Protein 2CZ2 (pdb70)

Secondary structure (P-SEA, 3-state):
ccbbbbcccccaaaaaaaaaaaaaccccccccccccccccccccaaaaaacccccccccccccccccccccccccccccccccccccaaaaaaacccccccccccccccaaaaaaaccccccaaaaaaaaaaaaaaaaaaacccccccccccccaaaaaaaaaaaaaacccccccaaaaaaaaaaaacaaaaaaccccccccccccc

Solvent-accessible surface area: 10728 Å² total

InterPro domains:
  IPR004045 Glutathione S-transferase, N-terminal [PF02798] (7-80)
  IPR004045 Glutathione S-transferase, N-terminal [PS50404] (4-87)
  IPR004046 Glutathione S-transferase, C-terminal [PF14497] (126-187)
  IPR005955 Glutathione S-transferases, class Zeta [TIGR01262] (7-210)
  IPR010987 Glutathione S-transferase, C-terminal-like [PS50405] (92-212)
  IPR034330 Glutathione S-transferases, class Zeta , C-terminal [cd03191] (93-207)
  IPR034333 Glutathione S-transferases, class Zeta , N-terminal [cd03042] (6-80)
  IPR036249 Thioredoxin-like superfamily [SSF52833] (5-110)
  IPR036282 Glutathione S-transferase, C-terminal domain superfamily [SSF47616] (88-211)
  IPR040079 Glutathione transferase family [SFLDS00019] (8-189)

Organism: Mus musculus (NCBI:txid10090)

Foldseek 3Di:
DAKEKEDALLDLLSLLQLLLCVQLVGDYHYDYWAQDPPNTNQPDPVNCVLPVGDDIWMDDPNDIDGDSVVNVVCCVPRPPPHLADDDVVLNVVLVCLCLLRVQQDVCLDPVNCVVVPDVVNVSNLVSLVVSLVVLLVQQVPADDLASHHDDHHNLSSLQSSVVVCVVVVHDCVVRVPSVNRNVVVCPDPSSVCSHSLNDPPNDPVSD

Nearest PDB structures (foldseek):
  2cz2-assembly1_A-2  TM=1.004E+00  e=2.626E-33  Mus musculus
  1fw1-assembly1_A-2  TM=9.989E-01  e=1.846E-27  Homo sapiens
  8e8p-assembly1_B  TM=9.892E-01  e=8.972E-27  Homo sapiens
  2jl4-assembly1_B  TM=9.544E-01  e=7.502E-17  Ralstonia sp. U2
  1e6b-assembly1_A-2  TM=9.031E-01  e=6.438E-17  Arabidopsis thaliana

CATH classification: 3.40.30.10 (+1 more: 1.20.1050.10)

Radius of gyration: 16.63 Å; Cα contacts (8 Å, |Δi|>4): 294; chains: 1; bounding box: 42×46×38 Å

Structure (mmCIF, N/CA/C/O backbone):
data_2CZ2
#
_entry.id   2CZ2
#
_cell.length_a   49.967
_cell.length_b   152.134
_cell.length_c   57.051
_cell.angle_alpha   90.00
_cell.angle_beta   90.00
_cell.angle_gamma   90.00
#
_symmetry.space_group_name_H-M   'C 2 2 21'
#
loop_
_entity.id
_entity.type
_entity.pdbx_description
1 polymer 'Maleylacetoacetate isomerase'
2 non-polymer GLUTATHIONE
3 non-polymer GLYCEROL
4 water water
#
loop_
_atom_site.group_PDB
_atom_site.id
_atom_site.type_symbol
_atom_site.label_atom_id
_atom_site.label_alt_id
_atom_site.label_comp_id
_atom_site.label_asym_id
_atom_site.label_entity_id
_atom_site.label_seq_id
_atom_site.pdbx_PDB_ins_code
_atom_site.Cartn_x
_atom_site.Cartn_y
_atom_site.Cartn_z
_atom_site.occupancy
_atom_site.B_iso_or_equiv
_atom_site.auth_seq_id
_atom_site.auth_comp_id
_atom_site.auth_asym_id
_atom_site.auth_atom_id
_atom_site.pdbx_PDB_model_num
ATOM 1 N N . GLY A 1 11 ? -9.819 4.732 -10.145 1.00 25.97 4 GLY A N 1
ATOM 2 C CA . GLY A 1 11 ? -9.058 5.946 -10.568 1.00 24.65 4 GLY A CA 1
ATOM 3 C C . GLY A 1 11 ? -7.898 6.186 -9.630 1.00 23.22 4 GLY A C 1
ATOM 4 O O . GLY A 1 11 ? -7.897 5.706 -8.496 1.00 24.42 4 GLY A O 1
ATOM 5 N N . LYS A 1 12 ? -6.911 6.935 -10.113 1.00 21.14 5 LYS A N 1
ATOM 6 C CA . LYS A 1 12 ? -5.739 7.302 -9.330 1.00 19.01 5 LYS A CA 1
ATOM 7 C C . LYS A 1 12 ? -6.110 8.255 -8.211 1.00 16.62 5 LYS A C 1
ATOM 8 O O . LYS A 1 12 ? -7.064 9.029 -8.341 1.00 14.96 5 LYS A O 1
ATOM 14 N N . PRO A 1 13 ? -5.333 8.254 -7.134 1.00 13.72 6 PRO A N 1
ATOM 15 C CA . PRO A 1 13 ? -5.516 9.262 -6.100 1.00 12.87 6 PRO A CA 1
ATOM 16 C C . PRO A 1 13 ? -5.360 10.654 -6.679 1.00 11.60 6 PRO A C 1
ATOM 17 O O . PRO A 1 13 ? -4.603 10.805 -7.634 1.00 11.43 6 PRO A O 1
ATOM 21 N N . ILE A 1 14 ? -6.089 11.630 -6.144 1.00 10.37 7 ILE A N 1
ATOM 22 C CA . ILE A 1 14 ? -6.059 13.010 -6.626 1.00 9.87 7 ILE A CA 1
ATOM 23 C C . ILE A 1 14 ? -5.594 13.908 -5.496 1.00 9.25 7 ILE A C 1
ATOM 24 O O . ILE A 1 14 ? -6.216 13.944 -4.441 1.00 8.27 7 ILE A O 1
ATOM 29 N N . LEU A 1 15 ? -4.478 14.593 -5.702 1.00 8.88 8 LEU A N 1
ATOM 30 C CA . LEU A 1 15 ? -3.966 15.538 -4.722 1.00 7.90 8 LEU A CA 1
ATOM 31 C C . LEU A 1 15 ? -4.272 16.960 -5.162 1.00 8.78 8 LEU A C 1
ATOM 32 O O . LEU A 1 15 ? -3.944 17.387 -6.275 1.00 8.96 8 LEU A O 1
ATOM 37 N N . TYR A 1 16 ? -4.904 17.698 -4.269 1.00 8.76 9 TYR A N 1
ATOM 38 C CA . TYR A 1 16 ? -5.134 19.124 -4.430 1.00 9.07 9 TYR A CA 1
ATOM 39 C C . TYR A 1 16 ? -3.952 19.852 -3.820 1.00 9.08 9 TYR A C 1
ATOM 40 O O . TYR A 1 16 ? -3.699 19.749 -2.606 1.00 9.0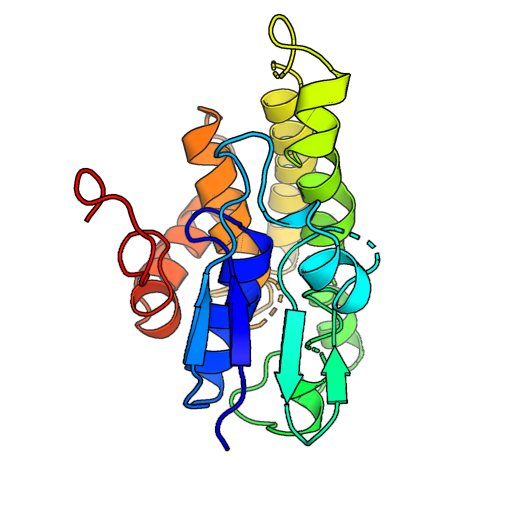4 9 TYR A O 1
ATOM 49 N N . SER A 1 17 ? -3.218 20.573 -4.664 1.00 8.98 10 SER A N 1
ATOM 50 C CA . SER A 1 17 ? -1.888 21.073 -4.334 1.00 8.48 10 SER A CA 1
ATOM 51 C C . SER A 1 17 ? -1.686 22.454 -4.900 1.00 8.71 10 SER A C 1
ATOM 52 O O . SER A 1 17 ? -2.306 22.785 -5.898 1.00 9.24 10 SER A O 1
ATOM 55 N N . TYR A 1 18 ? -0.804 23.216 -4.270 1.00 8.94 11 TYR A N 1
ATOM 56 C CA . TYR A 1 18 ? -0.252 24.458 -4.808 1.00 8.73 11 TYR A CA 1
ATOM 57 C C . TYR A 1 18 ? 1.262 24.306 -4.898 1.00 9.09 11 TYR A C 1
ATOM 58 O O . TYR A 1 18 ? 1.887 23.779 -3.983 1.00 10.34 11 TYR A O 1
ATOM 67 N N . PHE A 1 19 ? 1.876 24.779 -5.983 1.00 9.58 12 PHE A N 1
ATOM 68 C CA . PHE A 1 19 ? 3.285 24.455 -6.222 1.00 10.96 12 PHE A CA 1
ATOM 69 C C . PHE A 1 19 ? 4.195 24.881 -5.098 1.00 12.29 12 PHE A C 1
ATOM 70 O O . PHE A 1 19 ? 5.128 24.130 -4.751 1.00 14.36 12 PHE A O 1
ATOM 78 N N . ARG A 1 20 ? 3.896 26.052 -4.528 1.00 12.60 13 ARG A N 1
ATOM 79 C CA . ARG A 1 20 ? 4.750 26.687 -3.528 1.00 15.66 13 ARG A CA 1
ATOM 80 C C . ARG A 1 20 ? 4.408 26.292 -2.083 1.00 13.92 13 ARG A C 1
ATOM 81 O O . ARG A 1 20 ? 5.116 26.683 -1.135 1.00 15.45 13 ARG A O 1
ATOM 89 N N . SER A 1 21 ? 3.324 25.556 -1.908 1.00 12.53 14 SER A N 1
ATOM 90 C CA . SER A 1 21 ? 2.809 25.194 -0.584 1.00 11.52 14 SER A CA 1
ATOM 91 C C . SER A 1 21 ? 3.730 24.188 0.092 1.00 9.93 14 SER A C 1
ATOM 92 O O . SER A 1 21 ? 3.923 23.086 -0.445 1.00 9.25 14 SER A O 1
ATOM 95 N N . SER A 1 22 ? 4.274 24.544 1.265 1.00 8.67 15 SER A N 1
ATOM 96 C CA . SER A 1 22 ? 5.088 23.596 2.026 1.00 8.77 15 SER A CA 1
ATOM 97 C C . SER A 1 22 ? 4.322 22.329 2.411 1.00 8.56 15 SER A C 1
ATOM 98 O O . SER A 1 22 ? 4.842 21.234 2.299 1.00 8.40 15 SER A O 1
ATOM 101 N N . CYS A 1 23 ? 3.077 22.483 2.849 1.00 7.96 16 CYS A N 1
ATOM 102 C CA . CYS A 1 23 ? 2.291 21.334 3.303 1.00 8.93 16 CYS A CA 1
ATOM 103 C C . CYS A 1 23 ? 1.974 20.401 2.159 1.00 7.80 16 CYS A C 1
ATOM 104 O O . CYS A 1 23 ? 1.895 19.207 2.346 1.00 9.18 16 CYS A O 1
ATOM 107 N N . SER A 1 24 ? 1.745 20.964 0.975 1.00 8.44 17 SER A N 1
ATOM 108 C CA . SER A 1 24 ? 1.539 20.143 -0.213 1.00 7.58 17 SER A CA 1
ATOM 109 C C . SER A 1 24 ? 2.799 19.382 -0.593 1.00 7.68 17 SER A C 1
ATOM 110 O O . SER A 1 24 ? 2.744 18.197 -0.952 1.00 7.44 17 SER A O 1
ATOM 113 N N . TRP A 1 25 ? 3.948 20.058 -0.548 1.00 7.02 18 TRP A N 1
ATOM 114 C CA . TRP A 1 25 ? 5.202 19.369 -0.833 1.00 6.48 18 TRP A CA 1
ATOM 115 C C . TRP A 1 25 ? 5.375 18.132 0.048 1.00 5.46 18 TRP A C 1
ATOM 116 O O . TRP A 1 25 ? 5.758 17.040 -0.432 1.00 5.39 18 TRP A O 1
ATOM 127 N N . ARG A 1 26 ? 5.061 18.270 1.325 1.00 6.07 19 ARG A N 1
ATOM 128 C CA . ARG A 1 26 ? 5.160 17.120 2.234 1.00 6.32 19 ARG A CA 1
ATOM 129 C C . ARG A 1 26 ? 4.497 15.903 1.647 1.00 6.22 19 ARG A C 1
ATOM 130 O O . ARG A 1 26 ? 5.028 14.799 1.662 1.00 6.61 19 ARG A O 1
ATOM 138 N N . VAL A 1 27 ? 3.241 16.069 1.250 1.00 7.04 20 VAL A N 1
ATOM 139 C CA . VAL A 1 27 ? 2.470 14.942 0.747 1.00 6.51 20 VAL A CA 1
ATOM 140 C C . VAL A 1 27 ? 3.011 14.417 -0.569 1.00 6.04 20 VAL A C 1
ATOM 141 O O . VAL A 1 27 ? 3.071 13.206 -0.787 1.00 8.43 20 VAL A O 1
ATOM 145 N N . ARG A 1 28 ? 3.446 15.331 -1.445 1.00 7.28 21 ARG A N 1
ATOM 146 C CA . ARG A 1 28 ? 4.038 14.885 -2.713 1.00 7.06 21 ARG A CA 1
ATOM 147 C C . ARG A 1 28 ? 5.303 14.056 -2.473 1.00 6.81 21 ARG A C 1
ATOM 148 O O . ARG A 1 28 ? 5.549 13.062 -3.166 1.00 7.69 21 ARG A O 1
ATOM 156 N N . ILE A 1 29 ? 6.115 14.434 -1.489 1.00 7.50 22 ILE A N 1
ATOM 157 C CA . ILE A 1 29 ? 7.269 13.600 -1.117 1.00 7.19 22 ILE A CA 1
ATOM 158 C C . ILE A 1 29 ? 6.836 12.234 -0.620 1.00 7.30 22 ILE A C 1
ATOM 159 O O . ILE A 1 29 ? 7.372 11.224 -1.039 1.00 8.67 22 ILE A O 1
ATOM 164 N N . ALA A 1 30 ? 5.833 12.188 0.266 1.00 6.84 23 ALA A N 1
ATOM 165 C CA . ALA A 1 30 ? 5.408 10.900 0.789 1.00 6.98 23 ALA A CA 1
ATOM 166 C C . ALA A 1 30 ? 4.865 10.000 -0.326 1.00 6.52 23 ALA A C 1
ATOM 167 O O . ALA A 1 30 ? 5.076 8.785 -0.319 1.00 7.04 23 ALA A O 1
ATOM 169 N N . LEU A 1 31 ? 4.077 10.580 -1.236 1.00 6.70 24 LEU A N 1
ATOM 170 C CA . LEU A 1 31 ? 3.504 9.791 -2.323 1.00 7.16 24 LEU A CA 1
ATOM 171 C C . LEU A 1 31 ? 4.603 9.246 -3.211 1.00 6.76 24 LEU A C 1
ATOM 172 O O . LEU A 1 31 ? 4.558 8.097 -3.614 1.00 8.13 24 LEU A O 1
ATOM 177 N N . ALA A 1 32 ? 5.615 10.045 -3.507 1.00 7.36 25 ALA A N 1
ATOM 178 C CA . ALA A 1 32 ? 6.775 9.567 -4.272 1.00 8.41 25 ALA A CA 1
ATOM 179 C C . ALA A 1 32 ? 7.519 8.445 -3.544 1.00 8.27 25 ALA A C 1
ATOM 180 O O . ALA A 1 32 ? 7.882 7.432 -4.132 1.00 8.39 25 ALA A O 1
ATOM 182 N N . LEU A 1 33 ? 7.763 8.671 -2.259 1.00 7.94 26 LEU A N 1
ATOM 183 C CA . LEU A 1 33 ? 8.399 7.648 -1.417 1.00 8.43 26 LEU A CA 1
ATOM 184 C C . LEU A 1 33 ? 7.692 6.296 -1.494 1.00 8.63 26 LEU A C 1
ATOM 185 O O . LEU A 1 33 ? 8.337 5.245 -1.684 1.00 10.27 26 LEU A O 1
ATOM 190 N N . LYS A 1 34 ? 6.368 6.323 -1.383 1.00 8.44 27 LYS A N 1
ATOM 191 C CA . LYS A 1 34 ? 5.543 5.103 -1.388 1.00 9.64 27 LYS A CA 1
ATOM 192 C C . LYS A 1 34 ? 5.255 4.578 -2.783 1.00 8.49 27 LYS A C 1
ATOM 193 O O . LYS A 1 34 ? 4.599 3.562 -2.919 1.00 9.27 27 LYS A O 1
ATOM 199 N N . GLY A 1 35 ? 5.742 5.249 -3.818 1.00 8.37 28 GLY A N 1
ATOM 200 C CA . GLY A 1 35 ? 5.588 4.788 -5.184 1.00 8.57 28 GLY A CA 1
ATOM 201 C C . GLY A 1 35 ? 4.180 4.889 -5.728 1.00 9.24 28 GLY A C 1
ATOM 202 O O . GLY A 1 35 ? 3.816 4.157 -6.634 1.00 9.51 28 GLY A O 1
ATOM 203 N N . ILE A 1 36 ? 3.384 5.783 -5.169 1.00 8.60 29 ILE A N 1
ATOM 204 C CA . ILE A 1 36 ? 1.979 5.925 -5.524 1.00 9.85 29 ILE A CA 1
ATOM 205 C C . ILE A 1 36 ? 1.842 6.905 -6.676 1.00 10.39 29 ILE A C 1
ATOM 206 O O . ILE A 1 36 ? 2.223 8.060 -6.575 1.00 10.23 29 ILE A O 1
ATOM 211 N N . ASP A 1 37 ? 1.269 6.421 -7.773 1.00 10.21 30 ASP A N 1
ATOM 212 C CA . ASP A 1 37 ? 1.020 7.267 -8.948 1.00 11.58 30 ASP A CA 1
ATOM 213 C C . ASP A 1 37 ? -0.271 8.035 -8.717 1.00 12.14 30 ASP A C 1
ATOM 214 O O . ASP A 1 37 ? -1.309 7.411 -8.459 1.00 15.06 30 ASP A O 1
ATOM 219 N N . TYR A 1 38 ? -0.196 9.358 -8.786 1.00 11.37 31 TYR A N 1
ATOM 220 C CA . TYR A 1 38 ? -1.340 10.224 -8.471 1.00 10.07 31 TYR A CA 1
ATOM 221 C C . TYR A 1 38 ? -1.471 11.332 -9.472 1.00 11.52 31 TYR A C 1
ATOM 222 O O . TYR A 1 38 ? -0.546 11.581 -10.238 1.00 10.94 31 TYR A O 1
ATOM 231 N N . GLU A 1 39 ? -2.636 11.979 -9.458 1.00 10.89 32 GLU A N 1
ATOM 232 C CA . GLU A 1 39 ? -2.908 13.143 -10.294 1.00 12.40 32 GLU A CA 1
ATOM 233 C C . GLU A 1 39 ? -2.971 14.361 -9.389 1.00 11.19 32 GLU A C 1
ATOM 234 O O . GLU A 1 39 ? -3.354 14.234 -8.235 1.00 9.96 32 GLU A O 1
ATOM 240 N N . ILE A 1 40 ? -2.590 15.519 -9.916 1.00 10.86 33 ILE A N 1
ATOM 241 C CA . ILE A 1 40 ? -2.678 16.769 -9.191 1.00 11.37 33 ILE A CA 1
ATOM 242 C C . ILE A 1 40 ? -3.737 17.657 -9.799 1.00 11.37 33 ILE A C 1
ATOM 243 O O . ILE A 1 40 ? -3.797 17.846 -11.021 1.00 11.46 33 ILE A O 1
ATOM 248 N N . VAL A 1 41 ? -4.544 18.224 -8.917 1.00 11.34 34 VAL A N 1
ATOM 249 C CA . VAL A 1 41 ? -5.430 19.323 -9.259 1.00 10.66 34 VAL A CA 1
ATOM 250 C C . VAL A 1 41 ? -4.836 20.567 -8.601 1.00 9.93 34 VAL A C 1
ATOM 251 O O . VAL A 1 41 ? -4.855 20.682 -7.375 1.00 9.94 34 VAL A O 1
ATOM 255 N N . PRO A 1 42 ? -4.264 21.481 -9.375 1.00 10.33 35 PRO A N 1
ATOM 256 C CA . PRO A 1 42 ? -3.689 22.682 -8.773 1.00 11.35 35 PRO A CA 1
ATOM 257 C C . PRO A 1 42 ? -4.755 23.610 -8.196 1.00 10.94 35 PRO A C 1
ATOM 258 O O . PRO A 1 42 ? -5.843 23.753 -8.797 1.00 10.81 35 PRO A O 1
ATOM 262 N N . ILE A 1 43 ? -4.441 24.191 -7.043 1.00 11.37 36 ILE A N 1
ATOM 263 C CA . ILE A 1 43 ? -5.248 25.193 -6.372 1.00 11.17 36 ILE A CA 1
ATOM 264 C C . ILE A 1 43 ? -4.361 26.416 -6.174 1.00 10.96 36 ILE A C 1
ATOM 265 O O . ILE A 1 43 ? -3.407 26.384 -5.427 1.00 11.30 36 ILE A O 1
ATOM 270 N N . ASN A 1 44 ? -4.654 27.485 -6.887 1.00 11.32 37 ASN A N 1
ATOM 271 C CA . ASN A 1 44 ? -3.830 28.685 -6.831 1.00 10.58 37 ASN A CA 1
ATOM 272 C C . ASN A 1 44 ? -4.168 29.506 -5.575 1.00 10.94 37 ASN A C 1
ATOM 273 O O . ASN A 1 44 ? -5.247 30.067 -5.476 1.00 10.58 37 ASN A O 1
ATOM 278 N N . LEU A 1 45 ? -3.250 29.564 -4.620 1.00 9.54 38 LEU A N 1
ATOM 279 C CA . LEU A 1 45 ? -3.557 30.153 -3.318 1.00 10.22 38 LEU A CA 1
ATOM 280 C C . LEU A 1 45 ? -3.508 31.655 -3.283 1.00 11.86 38 LEU A C 1
ATOM 281 O O . LEU A 1 45 ? -3.913 32.230 -2.294 1.00 11.34 38 LEU A O 1
ATOM 286 N N . ILE A 1 46 ? -3.024 32.280 -4.353 1.00 13.57 39 ILE A N 1
ATOM 287 C CA . ILE A 1 46 ? -2.772 33.728 -4.345 1.00 15.68 39 ILE A CA 1
ATOM 288 C C . ILE A 1 46 ? -3.591 34.501 -5.374 1.00 16.57 39 ILE A C 1
ATOM 289 O O . ILE A 1 46 ? -3.984 35.633 -5.116 1.00 17.90 39 ILE A O 1
ATOM 294 N N . LYS A 1 47 ? -3.851 33.916 -6.534 1.00 16.11 40 LYS A N 1
ATOM 295 C CA . LYS A 1 47 ? -4.450 34.665 -7.630 1.00 17.40 40 LYS A CA 1
ATOM 296 C C . LYS A 1 47 ? -5.916 34.966 -7.316 1.00 16.95 40 LYS A C 1
ATOM 297 O O . LYS A 1 47 ? -6.666 34.084 -6.896 1.00 16.01 40 LYS A O 1
ATOM 303 N N . ASP A 1 48 ? -6.287 36.236 -7.487 1.00 17.02 41 ASP A N 1
ATOM 304 C CA . ASP A 1 48 ? -7.659 36.710 -7.302 1.00 16.78 41 ASP A CA 1
ATOM 305 C C . ASP A 1 48 ? -8.190 36.359 -5.908 1.00 15.60 41 ASP A C 1
ATOM 306 O O . ASP A 1 48 ? -9.348 35.952 -5.741 1.00 15.79 41 ASP A O 1
ATOM 311 N N . GLY A 1 49 ? -7.337 36.515 -4.899 1.00 15.47 42 GLY A N 1
ATOM 312 C CA . GLY A 1 49 ? -7.710 36.152 -3.544 1.00 15.99 42 GLY A CA 1
ATOM 313 C C . GLY A 1 49 ? -7.533 34.709 -3.128 1.00 14.94 42 GLY A C 1
ATOM 314 O O . GLY A 1 49 ? -7.602 34.413 -1.930 1.00 15.20 42 GLY A O 1
ATOM 315 N N . GLY A 1 50 ? -7.360 33.810 -4.095 1.00 14.10 43 GLY A N 1
ATOM 316 C CA . GLY A 1 50 ? -7.082 32.414 -3.797 1.00 14.21 43 GLY A CA 1
ATOM 317 C C . GLY A 1 50 ? -8.264 31.511 -4.112 1.00 14.04 43 GLY A C 1
ATOM 318 O O . GLY A 1 50 ? -9.413 31.738 -3.671 1.00 15.07 43 GLY A O 1
ATOM 319 N N . GLN A 1 51 ? -7.964 30.437 -4.832 1.00 12.29 44 GLN A N 1
ATOM 320 C CA . GLN A 1 51 ? -8.945 29.470 -5.256 1.00 13.29 44 GLN A CA 1
ATOM 321 C C . GLN A 1 51 ? -9.470 28.628 -4.076 1.00 12.68 44 GLN A C 1
ATOM 322 O O . GLN A 1 51 ? -10.513 27.966 -4.175 1.00 12.53 44 GLN A O 1
ATOM 328 N N . GLN A 1 52 ? -8.717 28.611 -2.980 1.00 12.69 45 GLN A N 1
ATOM 329 C CA . GLN A 1 52 ? -9.094 27.881 -1.779 1.00 12.63 45 GLN A CA 1
ATOM 330 C C . GLN A 1 52 ? -10.368 28.456 -1.140 1.00 13.97 45 GLN A C 1
ATOM 331 O O . GLN A 1 52 ? -10.966 27.823 -0.307 1.00 13.96 45 GLN A O 1
ATOM 337 N N . PHE A 1 53 ? -10.773 29.650 -1.543 1.00 14.93 46 PHE A N 1
ATOM 338 C CA . PHE A 1 53 ? -11.997 30.246 -1.034 1.00 15.95 46 PHE A CA 1
ATOM 339 C C . PHE A 1 53 ? -13.221 29.984 -1.900 1.00 16.93 46 PHE A C 1
ATOM 340 O O . PHE A 1 53 ? -14.329 30.378 -1.513 1.00 18.25 46 PHE A O 1
ATOM 348 N N . THR A 1 54 ? -13.054 29.303 -3.033 1.00 17.76 47 THR A N 1
ATOM 349 C CA . THR A 1 54 ? -14.207 29.004 -3.895 1.00 18.68 47 THR A CA 1
ATOM 350 C C . THR A 1 54 ? -15.183 28.085 -3.179 1.00 19.18 47 THR A C 1
ATOM 351 O O . THR A 1 54 ? -14.813 27.332 -2.292 1.00 18.36 47 THR A O 1
ATOM 355 N N . GLU A 1 55 ? -16.453 28.153 -3.563 1.00 19.32 48 GLU A N 1
ATOM 356 C CA . GLU A 1 55 ? -17.448 27.318 -2.928 1.00 20.81 48 GLU A CA 1
ATOM 357 C C . GLU A 1 55 ? -17.101 25.855 -3.112 1.00 19.90 48 GLU A C 1
ATOM 358 O O . GLU A 1 55 ? -17.251 25.061 -2.186 1.00 20.39 48 GLU A O 1
ATOM 364 N N . GLU A 1 56 ? -16.602 25.509 -4.293 1.00 19.41 49 GLU A N 1
ATOM 365 C CA . GLU A 1 56 ? -16.294 24.135 -4.628 1.00 19.54 49 GLU A CA 1
ATOM 366 C C . GLU A 1 56 ? -15.156 23.627 -3.749 1.00 18.77 49 GLU A C 1
ATOM 367 O O . GLU A 1 56 ? -15.217 22.519 -3.216 1.00 18.18 49 GLU A O 1
ATOM 373 N N . PHE A 1 57 ? -14.103 24.421 -3.594 1.00 17.52 50 PHE A N 1
ATOM 374 C CA . PHE A 1 57 ? -13.001 23.948 -2.766 1.00 17.10 50 PHE A CA 1
ATOM 375 C C . PHE A 1 57 ? -13.400 23.905 -1.280 1.00 17.53 50 PHE A C 1
ATOM 376 O O . PHE A 1 57 ? -12.986 23.006 -0.555 1.00 16.93 50 PHE A O 1
ATOM 384 N N . GLN A 1 58 ? -14.205 24.864 -0.834 1.00 18.96 51 GLN A N 1
ATOM 385 C CA . GLN A 1 58 ? -14.731 24.856 0.537 1.00 20.08 51 GLN A CA 1
ATOM 386 C C . GLN A 1 58 ? -15.533 23.587 0.879 1.00 21.08 51 GLN A C 1
ATOM 387 O O . GLN A 1 58 ? -15.538 23.165 2.025 1.00 20.88 51 GLN A O 1
ATOM 393 N N . THR A 1 59 ? -16.212 22.975 -0.096 1.00 20.82 52 THR A N 1
ATOM 394 C CA . THR A 1 59 ? -16.925 21.723 0.164 1.00 22.28 52 THR A CA 1
ATOM 395 C C . THR A 1 59 ? -15.948 20.553 0.289 1.00 21.49 52 THR A C 1
ATOM 396 O O . THR A 1 59 ? -16.210 19.592 1.009 1.00 22.64 52 THR A O 1
ATOM 400 N N . LEU A 1 60 ? -14.813 20.655 -0.402 1.00 19.59 53 LEU A N 1
ATOM 401 C CA . LEU A 1 60 ? -13.722 19.694 -0.322 1.00 18.90 53 LEU A CA 1
ATOM 402 C C . LEU A 1 60 ? -13.000 19.795 1.027 1.00 17.64 53 LEU A C 1
ATOM 403 O O . LEU A 1 60 ? -12.779 18.784 1.717 1.00 18.06 53 LEU A O 1
ATOM 408 N N . ASN A 1 61 ? -12.658 21.025 1.401 1.00 14.89 54 ASN A N 1
ATOM 409 C CA . ASN A 1 61 ? -11.993 21.290 2.682 1.00 13.51 54 ASN A CA 1
ATOM 410 C C . ASN A 1 61 ? -12.498 22.590 3.285 1.00 12.28 54 ASN A C 1
ATOM 411 O O . ASN A 1 61 ? -12.061 23.653 2.862 1.00 10.71 54 ASN A O 1
ATOM 416 N N . PRO A 1 62 ? -13.417 22.521 4.251 1.00 12.19 55 PRO A N 1
ATOM 417 C CA . PRO A 1 62 ? -13.954 23.718 4.898 1.00 12.11 55 PRO A CA 1
ATOM 418 C C . PRO A 1 62 ? -12.880 24.587 5.534 1.00 11.77 55 PRO A C 1
ATOM 419 O O . PRO A 1 62 ? -13.137 25.744 5.808 1.00 12.12 55 PRO A O 1
ATOM 431 N N . LYS A 1 64 ? -10.213 25.529 4.035 1.00 11.65 57 LYS A N 1
ATOM 432 C CA . LYS A 1 64 ? -9.764 26.390 2.939 1.00 11.18 57 LYS A CA 1
ATOM 433 C C . LYS A 1 64 ? -8.223 26.354 2.849 1.00 10.49 57 LYS A C 1
ATOM 434 O O . LYS A 1 64 ? -7.558 27.362 2.666 1.00 10.52 57 LYS A O 1
ATOM 440 N N . GLN A 1 65 ? -7.679 25.142 2.921 1.00 9.92 58 GLN A N 1
ATOM 441 C CA . GLN A 1 65 ? -6.239 24.933 2.822 1.00 9.40 58 GLN A CA 1
ATOM 442 C C . GLN A 1 65 ? -5.940 23.742 1.925 1.00 7.96 58 GLN A C 1
ATOM 443 O O . GLN A 1 65 ? -6.762 22.820 1.790 1.00 10.23 58 GLN A O 1
ATOM 449 N N . VAL A 1 66 ? -4.730 23.727 1.361 1.00 8.51 59 VAL A N 1
ATOM 450 C CA . VAL A 1 66 ? -4.165 22.529 0.743 1.00 8.80 59 VAL A CA 1
ATOM 451 C C . VAL A 1 66 ? -3.093 21.978 1.652 1.00 9.50 59 VAL A C 1
ATOM 452 O O . VAL A 1 66 ? -2.495 22.712 2.419 1.00 8.98 59 VAL A O 1
ATOM 456 N N . PRO A 1 67 ? -2.805 20.677 1.591 1.00 8.49 60 PRO A N 1
ATOM 457 C CA . PRO A 1 67 ? -3.367 19.708 0.652 1.00 9.52 60 PRO A CA 1
ATOM 458 C C . PRO A 1 67 ? -4.665 19.069 1.080 1.00 8.14 60 PRO A C 1
ATOM 459 O O . PRO A 1 67 ? -5.052 19.065 2.236 1.00 8.35 60 PRO A O 1
ATOM 463 N N . ALA A 1 68 ? -5.332 18.499 0.076 1.00 8.65 61 ALA A N 1
ATOM 464 C CA . ALA A 1 68 ? -6.382 17.504 0.264 1.00 7.93 61 ALA A CA 1
ATOM 465 C C . ALA A 1 68 ? -6.080 16.345 -0.670 1.00 8.14 61 ALA A C 1
ATOM 466 O O . ALA A 1 68 ? -5.632 16.541 -1.771 1.00 10.56 61 ALA A O 1
ATOM 468 N N . LEU A 1 69 ? -6.286 15.126 -0.199 1.00 8.48 62 LEU A N 1
ATOM 469 C CA . LEU A 1 69 ? -6.059 13.942 -1.001 1.00 9.86 62 LEU A CA 1
ATOM 470 C C . LEU A 1 69 ? -7.310 13.072 -1.078 1.00 10.26 62 LEU A C 1
ATOM 471 O O . LEU A 1 69 ? -7.845 12.644 -0.036 1.00 10.40 62 LEU A O 1
ATOM 476 N N . LYS A 1 70 ? -7.797 12.840 -2.299 1.00 10.92 63 LYS A N 1
ATOM 477 C CA . LYS A 1 70 ? -8.788 11.774 -2.541 1.00 10.32 63 LYS A CA 1
ATOM 478 C C . LYS A 1 70 ? -8.096 10.454 -2.855 1.00 10.57 63 LYS A C 1
ATOM 479 O O . LYS A 1 70 ? -7.333 10.364 -3.810 1.00 12.40 63 LYS A O 1
ATOM 485 N N . ILE A 1 71 ? -8.329 9.455 -2.019 1.00 10.20 64 ILE A N 1
ATOM 486 C CA . ILE A 1 71 ? -7.673 8.167 -2.107 1.00 10.21 64 ILE A CA 1
ATOM 487 C C . ILE A 1 71 ? -8.585 7.117 -1.487 1.00 9.13 64 ILE A C 1
ATOM 488 O O . ILE A 1 71 ? -9.211 7.356 -0.476 1.00 10.02 64 ILE A O 1
ATOM 493 N N . ASP A 1 72 ? -8.644 5.952 -2.111 1.00 10.53 65 ASP A N 1
ATOM 494 C CA . ASP A 1 72 ? -9.399 4.823 -1.602 1.00 10.62 65 ASP A CA 1
ATOM 495 C C . ASP A 1 72 ? -10.862 5.174 -1.296 1.00 10.99 65 ASP A C 1
ATOM 496 O O . ASP A 1 72 ? -11.448 4.631 -0.362 1.00 11.84 65 ASP A O 1
ATOM 501 N N . GLY A 1 73 ? -11.432 6.101 -2.064 1.00 11.17 66 GLY A N 1
ATOM 502 C CA . GLY A 1 73 ? -12.843 6.445 -1.902 1.00 12.06 66 GLY A CA 1
ATOM 503 C C . GLY A 1 73 ? -13.174 7.458 -0.828 1.00 12.34 66 GLY A C 1
ATOM 504 O O . GLY A 1 73 ? -14.355 7.716 -0.578 1.00 13.37 66 GLY A O 1
ATOM 505 N N . ILE A 1 74 ? -12.158 8.031 -0.181 1.00 12.94 67 ILE A N 1
ATOM 506 C CA . ILE A 1 74 ? -12.356 9.057 0.827 1.00 13.23 67 ILE A CA 1
ATOM 507 C C . ILE A 1 74 ? -11.548 10.286 0.466 1.00 12.67 67 ILE A C 1
ATOM 508 O O . ILE A 1 74 ? -10.677 10.235 -0.400 1.00 13.38 67 ILE A O 1
ATOM 513 N N . THR A 1 75 ? -11.835 11.369 1.175 1.00 12.39 68 THR A N 1
ATOM 514 C CA . THR A 1 75 ? -11.133 12.641 1.071 1.00 12.48 68 THR A CA 1
ATOM 515 C C . THR A 1 75 ? -10.494 12.911 2.419 1.00 12.21 68 THR A C 1
ATOM 516 O O . THR A 1 75 ? -11.186 12.953 3.446 1.00 14.02 68 THR A O 1
ATOM 520 N N . ILE A 1 76 ? -9.176 13.057 2.415 1.00 11.06 69 ILE A N 1
ATOM 521 C CA . ILE A 1 76 ? -8.441 13.374 3.628 1.00 11.00 69 ILE A CA 1
ATOM 522 C C . ILE A 1 76 ? -7.795 14.728 3.519 1.00 10.63 69 ILE A C 1
ATOM 523 O O . ILE A 1 76 ? -7.165 15.030 2.527 1.00 10.68 69 ILE A O 1
ATOM 528 N N . VAL A 1 77 ? -7.928 15.537 4.564 1.00 9.71 70 VAL A N 1
ATOM 529 C CA . VAL A 1 77 ? -7.213 16.796 4.692 1.00 9.76 70 VAL A CA 1
ATOM 530 C C . VAL A 1 77 ? -6.265 16.692 5.897 1.00 8.53 70 VAL A C 1
ATOM 531 O O . VAL A 1 77 ? -6.283 15.671 6.621 1.00 9.02 70 VAL A O 1
ATOM 535 N N . GLN A 1 78 ? -5.356 17.664 5.995 1.00 8.71 71 GLN A N 1
ATOM 536 C CA . GLN A 1 78 ? -4.286 17.739 6.991 1.00 8.27 71 GLN A CA 1
ATOM 537 C C . GLN A 1 78 ? -3.113 16.847 6.567 1.00 8.43 71 GLN A C 1
ATOM 538 O O . GLN A 1 78 ? -3.197 15.624 6.570 1.00 9.05 71 GLN A O 1
ATOM 544 N N . SER A 1 79 ? -2.012 17.475 6.188 1.00 7.76 72 SER A N 1
ATOM 545 C CA . SER A 1 79 ? -0.903 16.757 5.611 1.00 8.00 72 SER A CA 1
ATOM 546 C C . SER A 1 79 ? -0.385 15.611 6.512 1.00 7.70 72 SER A C 1
ATOM 547 O O . SER A 1 79 ? -0.041 14.548 6.005 1.00 8.37 72 SER A O 1
ATOM 550 N N . LEU A 1 80 ? -0.321 15.806 7.829 1.00 7.64 73 LEU A N 1
ATOM 551 C CA . LEU A 1 80 ? 0.162 14.740 8.679 1.00 8.20 73 LEU A CA 1
ATOM 552 C C . LEU A 1 80 ? -0.844 13.620 8.814 1.00 7.06 73 LEU A C 1
ATOM 553 O O . LEU A 1 80 ? -0.459 12.466 8.849 1.00 8.74 73 LEU A O 1
ATOM 558 N N . ALA A 1 81 ? -2.136 13.942 8.786 1.00 7.14 74 ALA A N 1
ATOM 559 C CA . ALA A 1 81 ? -3.142 12.899 8.791 1.00 6.70 74 ALA A CA 1
ATOM 560 C C . ALA A 1 81 ? -3.095 12.060 7.501 1.00 6.64 74 ALA A C 1
ATOM 561 O O . ALA A 1 81 ? -3.224 10.813 7.523 1.00 7.71 74 ALA A O 1
ATOM 563 N N . ILE A 1 82 ? -2.913 12.747 6.379 1.00 6.77 75 ILE A N 1
ATOM 564 C CA . ILE A 1 82 ? -2.688 12.092 5.088 1.00 7.03 75 ILE A CA 1
ATOM 565 C C . ILE A 1 82 ? -1.482 11.168 5.134 1.00 6.91 75 ILE A C 1
ATOM 566 O O . ILE A 1 82 ? -1.572 10.018 4.751 1.00 7.80 75 ILE A O 1
ATOM 579 N N . GLU A 1 84 ? 0.096 9.835 7.721 1.00 7.75 77 GLU A N 1
ATOM 580 C CA . GLU A 1 84 ? -0.168 8.682 8.603 1.00 7.71 77 GLU A CA 1
ATOM 581 C C . GLU A 1 84 ? -1.071 7.627 7.927 1.00 7.65 77 GLU A C 1
ATOM 582 O O . GLU A 1 84 ? -0.865 6.407 8.101 1.00 7.47 77 GLU A O 1
ATOM 588 N N . TYR A 1 85 ? -2.062 8.080 7.156 1.00 7.53 78 TYR A N 1
ATOM 589 C CA . TYR A 1 85 ? -2.898 7.157 6.380 1.00 7.25 78 TYR A CA 1
ATOM 590 C C . TYR A 1 85 ? -2.084 6.394 5.342 1.00 6.87 78 TYR A C 1
ATOM 591 O O . TYR A 1 85 ? -2.191 5.198 5.210 1.00 7.45 78 TYR A O 1
ATOM 600 N N . LEU A 1 86 ? -1.260 7.109 4.599 1.00 7.06 79 LEU A N 1
ATOM 601 C CA . LEU A 1 86 ? -0.376 6.482 3.632 1.00 6.86 79 LEU A CA 1
ATOM 602 C C . LEU A 1 86 ? 0.559 5.494 4.313 1.00 7.21 79 LEU A C 1
ATOM 603 O O . LEU A 1 86 ? 0.791 4.392 3.814 1.00 8.27 79 LEU A O 1
ATOM 608 N N . GLU A 1 87 ? 1.074 5.861 5.479 1.00 7.08 80 GLU A N 1
ATOM 609 C CA . GLU A 1 87 ? 1.945 4.952 6.245 1.00 7.67 80 GLU A CA 1
ATOM 610 C C . GLU A 1 87 ? 1.246 3.662 6.656 1.00 8.30 80 GLU A C 1
ATOM 611 O O . GLU A 1 87 ? 1.800 2.571 6.557 1.00 8.45 80 GLU A O 1
ATOM 617 N N . GLU A 1 88 ? 0.012 3.772 7.109 1.00 9.01 81 GLU A N 1
ATOM 618 C CA . GLU A 1 88 ? -0.729 2.611 7.556 1.00 9.44 81 GLU A CA 1
ATOM 619 C C . GLU A 1 88 ? -1.159 1.701 6.413 1.00 10.21 81 GLU A C 1
ATOM 620 O O . GLU A 1 88 ? -1.297 0.521 6.638 1.00 10.31 81 GLU A O 1
ATOM 626 N N . THR A 1 89 ? -1.416 2.253 5.229 1.00 9.61 82 THR A N 1
ATOM 627 C CA . THR A 1 89 ? -1.962 1.486 4.124 1.00 9.32 82 THR A CA 1
ATOM 628 C C . THR A 1 89 ? -0.946 1.061 3.070 1.00 8.37 82 THR A C 1
ATOM 629 O O . THR A 1 89 ? -1.175 0.100 2.371 1.00 8.49 82 THR A O 1
ATOM 633 N N . ARG A 1 90 ? 0.155 1.778 2.961 1.00 7.61 83 ARG A N 1
ATOM 634 C CA . ARG A 1 90 ? 1.262 1.440 2.046 1.00 6.90 83 ARG A CA 1
ATOM 635 C C . ARG A 1 90 ? 2.542 1.483 2.864 1.00 7.06 83 ARG A C 1
ATOM 636 O O . ARG A 1 90 ? 3.229 2.515 2.937 1.00 6.66 83 ARG A O 1
ATOM 644 N N . PRO A 1 91 ? 2.852 0.402 3.558 1.00 7.36 84 PRO A N 1
ATOM 645 C CA . PRO A 1 91 ? 3.856 0.478 4.627 1.00 7.42 84 PRO A CA 1
ATOM 646 C C . PRO A 1 91 ? 5.296 0.840 4.301 1.00 7.90 84 PRO A C 1
ATOM 647 O O . PRO A 1 91 ? 5.924 1.478 5.129 1.00 8.56 84 PRO A O 1
ATOM 651 N N . ILE A 1 92 ? 5.798 0.439 3.151 1.00 7.10 85 ILE A N 1
ATOM 652 C CA . ILE A 1 92 ? 7.211 0.630 2.797 1.00 7.41 85 ILE A CA 1
ATOM 653 C C . ILE A 1 92 ? 7.349 1.628 1.645 1.00 8.00 85 ILE A C 1
ATOM 654 O O . ILE A 1 92 ? 6.501 1.640 0.750 1.00 7.65 85 ILE A O 1
ATOM 659 N N . PRO A 1 93 ? 8.385 2.474 1.631 1.00 8.54 86 PRO A N 1
ATOM 660 C CA . PRO A 1 93 ? 9.350 2.664 2.728 1.00 8.73 86 PRO A CA 1
ATOM 661 C C . PRO A 1 93 ? 8.686 3.324 3.936 1.00 8.58 86 PRO A C 1
ATOM 662 O O . PRO A 1 93 ? 7.774 4.145 3.749 1.00 9.13 86 PRO A O 1
ATOM 666 N N . ARG A 1 94 ? 9.145 2.994 5.141 1.00 8.22 87 ARG A N 1
ATOM 667 C CA . ARG A 1 94 ? 8.511 3.495 6.355 1.00 8.98 87 ARG A CA 1
ATOM 668 C C . ARG A 1 94 ? 8.786 4.980 6.571 1.00 9.35 87 ARG A C 1
ATOM 669 O O . ARG A 1 94 ? 9.951 5.432 6.495 1.00 9.70 87 ARG A O 1
ATOM 677 N N . LEU A 1 95 ? 7.726 5.728 6.852 1.00 9.37 88 LEU A N 1
ATOM 678 C CA . LEU A 1 95 ? 7.811 7.115 7.300 1.00 9.14 88 LEU A CA 1
ATOM 679 C C . LEU A 1 95 ? 8.026 7.164 8.818 1.00 9.11 88 LEU A C 1
ATOM 680 O O . LEU A 1 95 ? 8.433 8.178 9.349 1.00 8.58 88 LEU A O 1
ATOM 685 N N . LEU A 1 96 ? 7.650 6.097 9.504 1.00 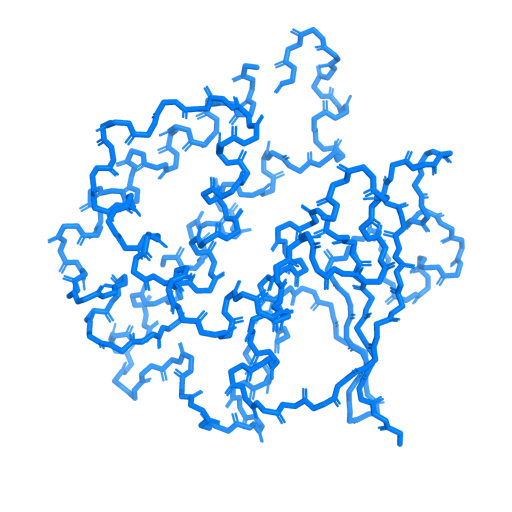8.48 89 LEU A N 1
ATOM 686 C CA . LEU A 1 96 ? 7.817 5.981 10.959 1.00 9.05 89 LEU A CA 1
ATOM 687 C C . LEU A 1 96 ? 8.501 4.652 11.275 1.00 9.48 89 LEU A C 1
ATOM 688 O O . LEU A 1 96 ? 8.192 3.602 10.668 1.00 9.70 89 LEU A O 1
ATOM 693 N N . PRO A 1 97 ? 9.448 4.669 12.218 1.00 9.28 90 PRO A N 1
ATOM 694 C CA . PRO A 1 97 ? 10.168 3.442 12.582 1.00 10.87 90 PRO A CA 1
ATOM 695 C C . PRO A 1 97 ? 9.297 2.498 13.410 1.00 11.37 90 PRO A C 1
ATOM 696 O O . PRO A 1 97 ? 8.157 2.834 13.717 1.00 11.40 90 PRO A O 1
ATOM 700 N N . GLN A 1 98 ? 9.814 1.321 13.745 1.00 12.35 91 GLN A N 1
ATOM 701 C CA . GLN A 1 98 ? 9.003 0.314 14.406 1.00 13.90 91 GLN A CA 1
ATOM 702 C C . GLN A 1 98 ? 8.921 0.536 15.921 1.00 12.92 91 GLN A C 1
ATOM 703 O O . GLN A 1 98 ? 7.880 0.272 16.515 1.00 14.15 91 GLN A O 1
ATOM 709 N N . ASP A 1 99 ? 9.982 1.076 16.499 1.00 13.15 92 ASP A N 1
ATOM 710 C CA . ASP A 1 99 ? 10.108 1.277 17.937 1.00 13.67 92 ASP A CA 1
ATOM 711 C C . ASP A 1 99 ? 9.234 2.472 18.355 1.00 12.41 92 ASP A C 1
ATOM 712 O O . ASP A 1 99 ? 9.427 3.588 17.835 1.00 10.92 92 ASP A O 1
ATOM 717 N N . PRO A 1 100 ? 8.264 2.277 19.262 1.00 12.60 93 PRO A N 1
ATOM 718 C CA . PRO A 1 100 ? 7.384 3.376 19.680 1.00 12.28 93 PRO A CA 1
ATOM 719 C C . PRO A 1 100 ? 8.160 4.557 20.233 1.00 11.18 93 PRO A C 1
ATOM 720 O O . PRO A 1 100 ? 7.737 5.682 20.069 1.00 9.46 93 PRO A O 1
ATOM 724 N N . GLN A 1 101 ? 9.308 4.345 20.843 1.00 10.35 94 GLN A N 1
ATOM 725 C CA . GLN A 1 101 ? 10.042 5.502 21.379 1.00 10.31 94 GLN A CA 1
ATOM 726 C C . GLN A 1 101 ? 10.673 6.346 20.272 1.00 10.40 94 GLN A C 1
ATOM 727 O O . GLN A 1 101 ? 10.666 7.565 20.316 1.00 12.20 94 GLN A O 1
ATOM 733 N N . LYS A 1 102 ? 11.149 5.701 19.231 1.00 10.12 95 LYS A N 1
ATOM 734 C CA . LYS A 1 102 ? 11.682 6.417 18.101 1.00 10.67 95 LYS A CA 1
ATOM 735 C C . LYS A 1 102 ? 10.564 7.032 17.284 1.00 9.09 95 LYS A C 1
ATOM 736 O O . LYS A 1 102 ? 10.731 8.091 16.712 1.00 10.61 95 LYS A O 1
ATOM 742 N N . ARG A 1 103 ? 9.432 6.340 17.213 1.00 8.30 96 ARG A N 1
ATOM 743 C CA . ARG A 1 103 ? 8.253 6.918 16.542 1.00 8.51 96 ARG A CA 1
ATOM 744 C C . ARG A 1 103 ? 7.850 8.240 17.205 1.00 8.09 96 ARG A C 1
ATOM 745 O O . ARG A 1 103 ? 7.484 9.213 16.535 1.00 8.43 96 ARG A O 1
ATOM 753 N N . ALA A 1 104 ? 7.890 8.276 18.531 1.00 8.14 97 ALA A N 1
ATOM 754 C CA . ALA A 1 104 ? 7.564 9.518 19.250 1.00 8.12 97 ALA A CA 1
ATOM 755 C C . ALA A 1 104 ? 8.481 10.656 18.888 1.00 8.47 97 ALA A C 1
ATOM 756 O O . ALA A 1 104 ? 8.049 11.798 18.772 1.00 8.62 97 ALA A O 1
ATOM 758 N N . ILE A 1 105 ? 9.765 10.370 18.706 1.00 7.63 98 ILE A N 1
ATOM 759 C CA . ILE A 1 105 ? 10.704 11.422 18.328 1.00 8.72 98 ILE A CA 1
ATOM 760 C C . ILE A 1 105 ? 10.406 11.941 16.916 1.00 7.34 98 ILE A C 1
ATOM 761 O O . ILE A 1 105 ? 10.436 13.155 16.655 1.00 9.20 98 ILE A O 1
ATOM 766 N N . VAL A 1 106 ? 10.121 11.030 15.989 1.00 7.24 99 VAL A N 1
ATOM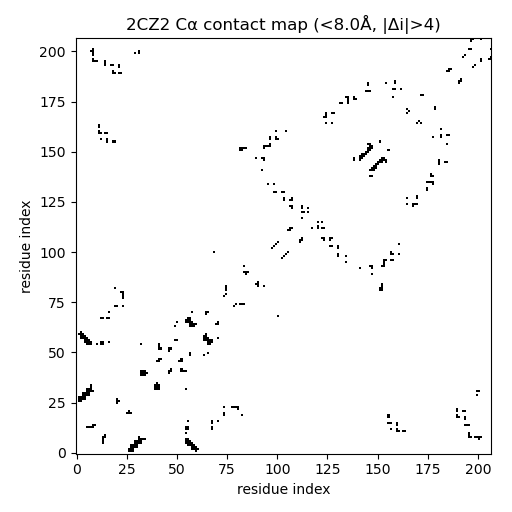 767 C CA . VAL A 1 106 ? 9.772 11.440 14.633 1.00 7.77 99 VAL A CA 1
ATOM 768 C C . VAL A 1 106 ? 8.521 12.293 14.646 1.00 8.23 99 VAL A C 1
ATOM 769 O O . VAL A 1 106 ? 8.440 13.319 13.982 1.00 9.04 99 VAL A O 1
ATOM 773 N N . ARG A 1 107 ? 7.522 11.875 15.413 1.00 7.85 100 ARG A N 1
ATOM 774 C CA . ARG A 1 107 ? 6.296 12.645 15.457 1.00 7.47 100 ARG A CA 1
ATOM 775 C C . ARG A 1 107 ? 6.520 14.003 16.172 1.00 7.75 100 ARG A C 1
ATOM 776 O O . ARG A 1 107 ? 5.938 15.005 15.805 1.00 8.19 100 ARG A O 1
ATOM 792 N N . ILE A 1 109 ? 9.194 15.920 16.156 1.00 7.94 102 ILE A N 1
ATOM 793 C CA . ILE A 1 109 ? 9.850 16.837 15.238 1.00 8.00 102 ILE A CA 1
ATOM 794 C C . ILE A 1 109 ? 8.886 17.276 14.123 1.00 6.35 102 ILE A C 1
ATOM 795 O O . ILE A 1 109 ? 8.810 18.457 13.757 1.00 6.26 102 ILE A O 1
ATOM 800 N N . SER A 1 110 ? 8.105 16.330 13.636 1.00 7.60 103 SER A N 1
ATOM 801 C CA . SER A 1 110 ? 7.116 16.628 12.603 1.00 6.90 103 SER A CA 1
ATOM 802 C C . SER A 1 110 ? 6.110 17.655 13.115 1.00 7.24 103 SER A C 1
ATOM 803 O O . SER A 1 110 ? 5.831 18.618 12.422 1.00 7.04 103 SER A O 1
ATOM 806 N N . ASP A 1 111 ? 5.650 17.496 14.352 1.00 7.96 104 ASP A N 1
ATOM 807 C CA . ASP A 1 111 ? 4.697 18.415 14.970 1.00 7.55 104 ASP A CA 1
ATOM 808 C C . ASP A 1 111 ? 5.330 19.771 15.318 1.00 6.96 104 ASP A C 1
ATOM 809 O O . ASP A 1 111 ? 4.687 20.788 15.180 1.00 6.81 104 ASP A O 1
ATOM 814 N N . LEU A 1 112 ? 6.603 19.794 15.738 1.00 6.67 105 LEU A N 1
ATOM 815 C CA . LEU A 1 112 ? 7.300 21.027 15.982 1.00 7.21 105 LEU A CA 1
ATOM 816 C C . LEU A 1 112 ? 7.199 21.882 14.706 1.00 6.04 105 LEU A C 1
ATOM 817 O O . LEU A 1 112 ? 6.861 23.059 14.735 1.00 6.18 105 LEU A O 1
ATOM 822 N N . ILE A 1 113 ? 7.472 21.281 13.558 1.00 7.05 106 ILE A N 1
ATOM 823 C CA . ILE A 1 113 ? 7.398 21.982 12.287 1.00 7.16 106 ILE A CA 1
ATOM 824 C C . ILE A 1 113 ? 5.960 22.282 11.884 1.00 7.06 106 ILE A C 1
ATOM 825 O O . ILE A 1 113 ? 5.597 23.398 11.590 1.00 7.73 106 ILE A O 1
ATOM 830 N N . ALA A 1 114 ? 5.123 21.273 11.890 1.00 6.20 107 ALA A N 1
ATOM 831 C CA . ALA A 1 114 ? 3.797 21.362 11.310 1.00 7.27 107 ALA A CA 1
ATOM 832 C C . ALA A 1 114 ? 2.774 22.079 12.166 1.00 8.37 107 ALA A C 1
ATOM 833 O O . ALA A 1 114 ? 1.824 22.629 11.636 1.00 7.66 107 ALA A O 1
ATOM 835 N N . SER A 1 115 ? 2.973 22.067 13.487 1.00 8.30 108 SER A N 1
ATOM 836 C CA . SER A 1 115 ? 2.135 22.795 14.437 1.00 9.84 108 SER A CA 1
ATOM 837 C C . SER A 1 115 ? 2.834 23.999 15.005 1.00 8.27 108 SER A C 1
ATOM 838 O O . SER A 1 115 ? 2.189 24.997 15.290 1.00 10.58 108 SER A O 1
ATOM 841 N N . GLY A 1 116 ? 4.153 23.934 15.174 1.00 8.09 109 GLY A N 1
ATOM 842 C CA . GLY A 1 116 ? 4.870 25.001 15.887 1.00 8.09 109 GLY A CA 1
ATOM 843 C C . GLY A 1 116 ? 5.490 26.092 15.013 1.00 8.59 109 GLY A C 1
ATOM 844 O O . GLY A 1 116 ? 5.785 27.180 15.515 1.00 9.66 109 GLY A O 1
ATOM 845 N N . ILE A 1 117 ? 5.688 25.822 13.724 1.00 6.44 110 ILE A N 1
ATOM 846 C CA . ILE A 1 117 ? 6.294 26.810 12.817 1.00 6.93 110 ILE A CA 1
ATOM 847 C C . ILE A 1 117 ? 5.353 27.190 11.666 1.00 7.02 110 ILE A C 1
ATOM 848 O O . ILE A 1 117 ? 4.939 28.355 11.545 1.00 8.68 110 ILE A O 1
ATOM 853 N N . GLN A 1 118 ? 5.001 26.206 10.850 1.00 8.13 111 GLN A N 1
ATOM 854 C CA . GLN A 1 118 ? 4.260 26.482 9.614 1.00 7.62 111 GLN A CA 1
ATOM 855 C C . GLN A 1 118 ? 2.990 27.299 9.835 1.00 8.08 111 GLN A C 1
ATOM 856 O O . GLN A 1 118 ? 2.758 28.250 9.097 1.00 8.21 111 GLN A O 1
ATOM 862 N N . PRO A 1 119 ? 2.132 26.955 10.787 1.00 7.51 112 PRO A N 1
ATOM 863 C CA . PRO A 1 119 ? 0.868 27.692 10.877 1.00 8.83 112 PRO A CA 1
ATOM 864 C C . PRO A 1 119 ? 1.060 29.188 11.108 1.00 9.36 112 PRO A C 1
ATOM 865 O O . PRO A 1 119 ? 0.212 29.964 10.681 1.00 9.65 112 PRO A O 1
ATOM 869 N N . LEU A 1 120 ? 2.168 29.588 11.766 1.00 9.28 113 LEU A N 1
ATOM 870 C CA . LEU A 1 120 ? 2.399 30.950 12.138 1.00 10.97 113 LEU A CA 1
ATOM 871 C C . LEU A 1 120 ? 2.991 31.736 10.980 1.00 9.59 113 LEU A C 1
ATOM 872 O O . LEU A 1 120 ? 3.080 32.953 11.074 1.00 10.47 113 LEU A O 1
ATOM 877 N N . GLN A 1 121 ? 3.405 31.076 9.897 1.00 9.49 114 GLN A N 1
ATOM 878 C CA . GLN A 1 121 ? 3.916 31.731 8.685 1.00 10.43 114 GLN A CA 1
ATOM 879 C C . GLN A 1 121 ? 3.049 31.431 7.467 1.00 10.02 114 GLN A C 1
ATOM 880 O O . GLN A 1 121 ? 3.442 31.690 6.318 1.00 11.71 114 GLN A O 1
ATOM 886 N N . ASN A 1 122 ? 1.855 30.884 7.707 1.00 10.67 115 ASN A N 1
ATOM 887 C CA . ASN A 1 122 ? 0.916 30.584 6.647 1.00 9.81 115 ASN A CA 1
ATOM 888 C C . ASN A 1 122 ? 0.373 31.881 6.037 1.00 9.83 115 ASN A C 1
ATOM 889 O O . ASN A 1 122 ? 0.300 32.919 6.712 1.00 10.89 115 ASN A O 1
ATOM 894 N N . LEU A 1 123 ? -0.033 31.802 4.768 1.00 10.83 116 LEU A N 1
ATOM 895 C CA . LEU A 1 123 ? -0.513 32.928 3.980 1.00 11.52 116 LEU A CA 1
ATOM 896 C C . LEU A 1 123 ? -1.601 33.703 4.696 1.00 12.72 116 LEU A C 1
ATOM 897 O O . LEU A 1 123 ? -1.492 34.909 4.846 1.00 13.12 116 LEU A O 1
ATOM 902 N N . SER A 1 124 ? -2.637 33.017 5.158 1.00 13.32 117 SER A N 1
ATOM 903 C CA . SER A 1 124 ? -3.750 33.694 5.809 1.00 14.32 117 SER A CA 1
ATOM 904 C C . SER A 1 124 ? -3.331 34.423 7.093 1.00 13.49 117 SER A C 1
ATOM 905 O O . SER A 1 124 ? -3.890 35.460 7.417 1.00 13.77 117 SER A O 1
ATOM 908 N N . VAL A 1 125 ? -2.365 33.884 7.819 1.00 12.10 118 VAL A N 1
ATOM 909 C CA . VAL A 1 125 ? -1.837 34.541 9.002 1.00 12.84 118 VAL A CA 1
ATOM 910 C C . VAL A 1 125 ? -1.007 35.769 8.625 1.00 12.98 118 VAL A C 1
ATOM 911 O O . VAL A 1 125 ? -1.160 36.827 9.217 1.00 14.39 118 VAL A O 1
ATOM 915 N N . LEU A 1 126 ? -0.114 35.630 7.651 1.00 13.42 119 LEU A N 1
ATOM 916 C CA . LEU A 1 126 ? 0.664 36.763 7.167 1.00 13.89 119 LEU A CA 1
ATOM 917 C C . LEU A 1 126 ? -0.246 37.887 6.655 1.00 14.05 119 LEU A C 1
ATOM 918 O O . LEU A 1 126 ? 0.050 39.062 6.897 1.00 13.15 119 LEU A O 1
ATOM 923 N N . LYS A 1 127 ? -1.393 37.542 6.056 1.00 15.32 120 LYS A N 1
ATOM 924 C CA . LYS A 1 127 ? -2.343 38.568 5.596 1.00 17.08 120 LYS A CA 1
ATOM 925 C C . LYS A 1 127 ? -2.929 39.343 6.770 1.00 17.55 120 LYS A C 1
ATOM 926 O O . LYS A 1 127 ? -3.096 40.580 6.697 1.00 18.12 120 LYS A O 1
ATOM 932 N N . GLN A 1 128 ? -3.248 38.640 7.847 1.00 17.62 121 GLN A N 1
ATOM 933 C CA . GLN A 1 128 ? -3.720 39.293 9.076 1.00 19.56 121 GLN A CA 1
ATOM 934 C C . GLN A 1 128 ? -2.659 40.141 9.791 1.00 19.28 121 GLN A C 1
ATOM 935 O O . GLN A 1 128 ? -2.983 41.131 10.425 1.00 19.19 121 GLN A O 1
ATOM 941 N N . VAL A 1 129 ? -1.387 39.764 9.684 1.00 18.96 122 VAL A N 1
ATOM 942 C CA . VAL A 1 129 ? -0.295 40.565 10.243 1.00 18.79 122 VAL A CA 1
ATOM 943 C C . VAL A 1 129 ? -0.161 41.900 9.475 1.00 19.14 122 VAL A C 1
ATOM 944 O O . VAL A 1 129 ? 0.067 42.970 10.053 1.00 19.49 122 VAL A O 1
ATOM 948 N N . GLY A 1 130 ? -0.326 41.822 8.163 1.00 19.92 123 GLY A N 1
ATOM 949 C CA . GLY A 1 130 ? -0.261 42.984 7.299 1.00 20.92 123 GLY A CA 1
ATOM 950 C C . GLY A 1 130 ? 1.054 43.099 6.561 1.00 22.17 123 GLY A C 1
ATOM 951 O O . GLY A 1 130 ? 2.067 42.552 6.979 1.00 21.51 123 GLY A O 1
ATOM 952 N N . GLN A 1 131 ? 1.030 43.833 5.455 1.00 23.35 124 GLN A N 1
ATOM 953 C CA . GLN A 1 131 ? 2.200 43.975 4.591 1.00 24.35 124 GLN A CA 1
ATOM 954 C C . GLN A 1 131 ? 3.423 44.517 5.339 1.00 23.87 124 GLN A C 1
ATOM 955 O O . GLN A 1 131 ? 4.525 44.054 5.101 1.00 23.50 124 GLN A O 1
ATOM 961 N N . GLU A 1 132 ? 3.243 45.479 6.244 1.00 24.06 125 GLU A N 1
ATOM 962 C CA . GLU A 1 132 ? 4.411 46.145 6.847 1.00 24.42 125 GLU A CA 1
ATOM 963 C C . GLU A 1 132 ? 5.21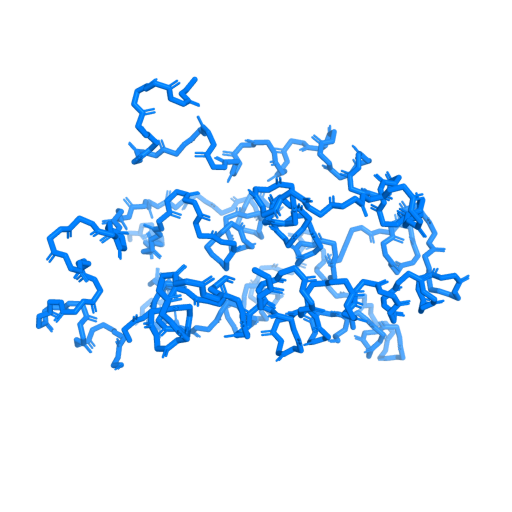9 45.241 7.766 1.00 23.03 125 GLU A C 1
ATOM 964 O O . GLU A 1 132 ? 6.444 45.361 7.856 1.00 23.14 125 GLU A O 1
ATOM 970 N N . ASN A 1 133 ? 4.541 44.307 8.415 1.00 21.08 126 ASN A N 1
ATOM 971 C CA . ASN A 1 133 ? 5.193 43.461 9.403 1.00 20.24 126 ASN A CA 1
ATOM 972 C C . ASN A 1 133 ? 5.317 41.978 9.036 1.00 18.14 126 ASN A C 1
ATOM 973 O O . ASN A 1 133 ? 5.965 41.249 9.754 1.00 15.58 126 ASN A O 1
ATOM 978 N N . GLN A 1 134 ? 4.722 41.526 7.940 1.00 17.71 127 GLN A N 1
ATOM 979 C CA . GLN A 1 134 ? 4.662 40.061 7.697 1.00 18.08 127 GLN A CA 1
ATOM 980 C C . GLN A 1 134 ? 6.017 39.383 7.508 1.00 17.11 127 GLN A C 1
ATOM 981 O O . GLN A 1 134 ? 6.223 38.262 7.951 1.00 16.38 127 GLN A O 1
ATOM 995 N N . GLN A 1 136 ? 9.067 40.254 8.760 1.00 15.35 129 GLN A N 1
ATOM 996 C CA . GLN A 1 136 ? 9.730 40.134 10.064 1.00 16.00 129 GLN A CA 1
ATOM 997 C C . GLN A 1 136 ? 9.044 39.097 10.959 1.00 14.40 129 GLN A C 1
ATOM 998 O O . GLN A 1 136 ? 9.697 38.339 11.682 1.00 13.23 129 GLN A O 1
ATOM 1004 N N . TRP A 1 137 ? 7.720 39.056 10.893 1.00 12.94 130 TRP A N 1
ATOM 1005 C CA . TRP A 1 137 ? 6.952 38.066 11.631 1.00 12.12 130 TRP A CA 1
ATOM 1006 C C . TRP A 1 137 ? 7.348 36.653 11.209 1.00 11.42 130 TRP A C 1
ATOM 1007 O O . TRP A 1 137 ? 7.622 35.777 12.047 1.00 10.91 130 TRP A O 1
ATOM 1018 N N . ALA A 1 138 ? 7.357 36.413 9.905 1.00 11.13 131 ALA A N 1
ATOM 1019 C CA . ALA A 1 138 ? 7.688 35.080 9.404 1.00 11.20 131 ALA A CA 1
ATOM 1020 C C . ALA A 1 138 ? 9.110 34.686 9.813 1.00 10.68 131 ALA A C 1
ATOM 1021 O O . ALA A 1 138 ? 9.394 33.549 10.197 1.00 10.13 131 ALA A O 1
ATOM 1023 N N . GLN A 1 139 ? 10.030 35.632 9.708 1.00 9.43 132 GLN A N 1
ATOM 1024 C CA . GLN A 1 139 ? 11.411 35.380 10.085 1.00 11.36 132 GLN A CA 1
ATOM 1025 C C . GLN A 1 139 ? 11.548 35.030 11.570 1.00 11.28 132 GLN A C 1
ATOM 1026 O O . GLN A 1 139 ? 12.280 34.132 11.940 1.00 11.17 132 GLN A O 1
ATOM 1032 N N . LYS A 1 140 ? 10.823 35.743 12.419 1.00 12.11 133 LYS A N 1
ATOM 1033 C CA . LYS A 1 140 ? 10.841 35.483 13.847 1.00 12.37 133 LYS A CA 1
ATOM 1034 C C . LYS A 1 140 ? 10.309 34.079 14.176 1.00 11.99 133 LYS A C 1
ATOM 1035 O O . LYS A 1 140 ? 10.914 33.313 14.945 1.00 10.95 133 LYS A O 1
ATOM 1041 N N . VAL A 1 141 ? 9.184 33.708 13.576 1.00 10.82 134 VAL A N 1
ATOM 1042 C CA . VAL A 1 141 ? 8.608 32.381 13.834 1.00 12.36 134 VAL A CA 1
ATOM 1043 C C . VAL A 1 141 ? 9.532 31.262 13.398 1.00 11.04 134 VAL A C 1
ATOM 1044 O O . VAL A 1 141 ? 9.657 30.272 14.083 1.00 10.28 134 VAL A O 1
ATOM 1048 N N . ILE A 1 142 ? 10.153 31.434 12.246 1.00 9.88 135 ILE A N 1
ATOM 1049 C CA . ILE A 1 142 ? 11.010 30.420 11.710 1.00 10.28 135 ILE A CA 1
ATOM 1050 C C . ILE A 1 142 ? 12.318 30.364 12.493 1.00 10.78 135 ILE A C 1
ATOM 1051 O O . ILE A 1 142 ? 12.782 29.285 12.763 1.00 11.00 135 ILE A O 1
ATOM 1056 N N . THR A 1 143 ? 12.916 31.500 12.823 1.00 12.37 136 THR A N 1
ATOM 1057 C CA . THR A 1 143 ? 14.169 31.465 13.574 1.00 12.51 136 THR A CA 1
ATOM 1058 C C . THR A 1 143 ? 13.934 30.887 14.967 1.00 11.62 136 THR A C 1
ATOM 1059 O O . THR A 1 143 ? 14.736 30.109 15.451 1.00 11.56 136 THR A O 1
ATOM 1063 N N . SER A 1 144 ? 12.799 31.201 15.595 1.00 11.62 137 SER A N 1
ATOM 1064 C CA . SER A 1 144 ? 12.505 30.664 16.918 1.00 11.86 137 SER A CA 1
ATOM 1065 C C . SER A 1 144 ? 12.365 29.139 16.879 1.00 10.51 137 SER A C 1
ATOM 1066 O O . SER A 1 144 ? 12.945 28.400 17.692 1.00 10.93 137 SER A O 1
ATOM 1069 N N . GLY A 1 145 ? 11.625 28.656 15.888 1.00 9.18 138 GLY A N 1
ATOM 1070 C CA . GLY A 1 145 ? 11.438 27.230 15.681 1.00 7.92 138 GLY A CA 1
ATOM 1071 C C . GLY A 1 145 ? 12.739 26.508 15.345 1.00 8.05 138 GLY A C 1
ATOM 1072 O O . GLY A 1 145 ? 12.998 25.431 15.852 1.00 7.39 138 GLY A O 1
ATOM 1073 N N . PHE A 1 146 ? 13.550 27.092 14.466 1.00 9.10 139 PHE A N 1
ATOM 1074 C CA . PHE A 1 146 ? 14.787 26.463 14.058 1.00 9.19 139 PHE A CA 1
ATOM 1075 C C . PHE A 1 146 ? 15.841 26.499 15.189 1.00 10.03 139 PHE A C 1
ATOM 1076 O O . PHE A 1 146 ? 16.672 25.608 15.298 1.00 8.84 139 PHE A O 1
ATOM 1084 N N . ASN A 1 147 ? 15.800 27.524 16.024 1.00 10.21 140 ASN A N 1
ATOM 1085 C CA . ASN A 1 147 ? 16.668 27.549 17.210 1.00 10.48 140 ASN A CA 1
ATOM 1086 C C . ASN A 1 147 ? 16.412 26.279 18.029 1.00 9.69 140 ASN A C 1
ATOM 1087 O O . ASN A 1 147 ? 17.324 25.593 18.460 1.00 10.99 140 ASN A O 1
ATOM 1092 N N . ALA A 1 148 ? 15.141 25.966 18.243 1.00 9.84 141 ALA A N 1
ATOM 1093 C CA . ALA A 1 148 ? 14.769 24.788 19.013 1.00 9.33 141 ALA A CA 1
ATOM 1094 C C . ALA A 1 148 ? 15.064 23.480 18.273 1.00 9.43 141 ALA A C 1
ATOM 1095 O O . ALA A 1 148 ? 15.632 22.547 18.827 1.00 10.75 141 ALA A O 1
ATOM 1097 N N . LEU A 1 149 ? 14.658 23.421 17.017 1.00 9.06 142 LEU A N 1
ATOM 1098 C CA . LEU A 1 149 ? 14.838 22.227 16.224 1.00 9.25 142 LEU A CA 1
ATOM 1099 C C . LEU A 1 149 ? 16.330 21.855 16.099 1.00 9.28 142 LEU A C 1
ATOM 1100 O O . LEU A 1 149 ? 16.705 20.699 16.225 1.00 9.31 142 LEU A O 1
ATOM 1105 N N . GLU A 1 150 ? 17.178 22.843 15.850 1.00 9.37 143 GLU A N 1
ATOM 1106 C CA . GLU A 1 150 ? 18.618 22.607 15.685 1.00 9.74 143 GLU A CA 1
ATOM 1107 C C . GLU A 1 150 ? 19.220 22.004 16.955 1.00 9.53 143 GLU A C 1
ATOM 1108 O O . GLU A 1 150 ? 20.038 21.082 16.889 1.00 9.34 143 GLU A O 1
ATOM 1114 N N . LYS A 1 151 ? 18.762 22.475 18.111 1.00 10.03 144 LYS A N 1
ATOM 1115 C CA . LYS A 1 151 ? 19.169 21.875 19.388 1.00 9.87 144 LYS A CA 1
ATOM 1116 C C . LYS A 1 151 ? 18.676 20.426 19.524 1.00 10.05 144 LYS A C 1
ATOM 1117 O O . LYS A 1 151 ? 19.448 19.554 19.878 1.00 10.12 144 LYS A O 1
ATOM 1123 N N . ILE A 1 152 ? 17.397 20.162 19.241 1.00 9.93 145 ILE A N 1
ATOM 1124 C CA . ILE A 1 152 ? 16.858 18.812 19.317 1.00 9.56 145 ILE A CA 1
ATOM 1125 C C . ILE A 1 152 ? 17.614 17.851 18.418 1.00 8.77 145 ILE A C 1
ATOM 1126 O O . ILE A 1 152 ? 17.943 16.735 18.840 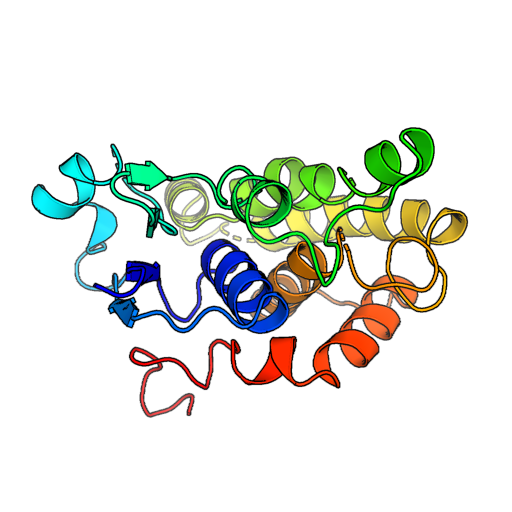1.00 9.89 145 ILE A O 1
ATOM 1131 N N . LEU A 1 153 ? 17.906 18.266 17.185 1.00 8.98 146 LEU A N 1
ATOM 1132 C CA . LEU A 1 153 ? 18.576 17.375 16.216 1.00 9.09 146 LEU A CA 1
ATOM 1133 C C . LEU A 1 153 ? 19.960 16.947 16.696 1.00 9.94 146 LEU A C 1
ATOM 1134 O O . LEU A 1 153 ? 20.467 15.911 16.260 1.00 10.59 146 LEU A O 1
ATOM 1139 N N . GLN A 1 154 ? 20.581 17.746 17.573 1.00 9.45 147 GLN A N 1
ATOM 1140 C CA . GLN A 1 154 ? 21.872 17.318 18.181 1.00 9.69 147 GLN A CA 1
ATOM 1141 C C . GLN A 1 154 ? 21.793 15.976 18.914 1.00 10.89 147 GLN A C 1
ATOM 1142 O O . GLN A 1 154 ? 22.770 15.235 18.981 1.00 11.85 147 GLN A O 1
ATOM 1148 N N . SER A 1 155 ? 20.634 15.672 19.472 1.00 11.26 148 SER A N 1
ATOM 1149 C CA . SER A 1 155 ? 20.423 14.401 20.153 1.00 12.49 148 SER A CA 1
ATOM 1150 C C . SER A 1 155 ? 19.805 13.334 19.247 1.00 11.76 148 SER A C 1
ATOM 1151 O O . SER A 1 155 ? 19.958 12.152 19.512 1.00 14.58 148 SER A O 1
ATOM 1154 N N . THR A 1 156 ? 19.063 13.725 18.218 1.00 10.01 149 THR A N 1
ATOM 1155 C CA . THR A 1 156 ? 18.286 12.747 17.474 1.00 10.01 149 THR A CA 1
ATOM 1156 C C . THR A 1 156 ? 18.851 12.297 16.158 1.00 9.59 149 THR A C 1
ATOM 1157 O O . THR A 1 156 ? 18.565 11.169 15.728 1.00 11.57 149 THR A O 1
ATOM 1161 N N . ALA A 1 157 ? 19.571 13.178 15.489 1.00 9.87 150 ALA A N 1
ATOM 1162 C CA . ALA A 1 157 ? 19.923 12.948 14.081 1.00 9.64 150 ALA A CA 1
ATOM 1163 C C . ALA A 1 157 ? 21.070 12.001 13.905 1.00 10.11 150 ALA A C 1
ATOM 1164 O O . ALA A 1 157 ? 22.012 12.042 14.675 1.00 11.10 150 ALA A O 1
ATOM 1166 N N . GLY A 1 158 ? 20.945 11.119 12.918 1.00 10.06 151 GLY A N 1
ATOM 1167 C CA . GLY A 1 158 ? 22.066 10.377 12.339 1.00 10.62 151 GLY A CA 1
ATOM 1168 C C . GLY A 1 158 ? 22.346 11.014 10.996 1.00 11.39 151 GLY A C 1
ATOM 1169 O O . GLY A 1 158 ? 22.646 12.202 10.922 1.00 12.44 151 GLY A O 1
ATOM 1170 N N . LYS A 1 159 ? 22.209 10.247 9.927 1.00 11.53 152 LYS A N 1
ATOM 1171 C CA . LYS A 1 159 ? 22.279 10.768 8.574 1.00 11.98 152 LYS A CA 1
ATOM 1172 C C . LYS A 1 159 ? 21.099 11.712 8.317 1.00 10.55 152 LYS A C 1
ATOM 1173 O O . LYS A 1 159 ? 21.221 12.662 7.562 1.00 12.29 152 LYS A O 1
ATOM 1179 N N . TYR A 1 160 ? 19.978 11.456 8.992 1.00 9.68 153 TYR A N 1
ATOM 1180 C CA . TYR A 1 160 ? 18.742 12.213 8.809 1.00 8.96 153 TYR A CA 1
ATOM 1181 C C . TYR A 1 160 ? 18.190 12.673 10.161 1.00 8.54 153 TYR A C 1
ATOM 1182 O O . TYR A 1 160 ? 18.860 12.523 11.171 1.00 8.38 153 TYR A O 1
ATOM 1191 N N . CYS A 1 161 ? 16.990 13.280 10.195 1.00 7.40 154 CYS A N 1
ATOM 1192 C CA . CYS A 1 161 ? 16.548 13.924 11.424 1.00 8.15 154 CYS A CA 1
ATOM 1193 C C . CYS A 1 161 ? 16.494 12.982 12.632 1.00 7.90 154 CYS A C 1
ATOM 1194 O O . CYS A 1 161 ? 16.736 13.406 13.738 1.00 8.17 154 CYS A O 1
ATOM 1197 N N . VAL A 1 162 ? 16.106 11.732 12.406 1.00 8.14 155 VAL A N 1
ATOM 1198 C CA . VAL A 1 162 ? 16.017 10.751 13.452 1.00 9.53 155 VAL A CA 1
ATOM 1199 C C . VAL A 1 162 ? 16.718 9.488 12.964 1.00 9.41 155 VAL A C 1
ATOM 1200 O O . VAL A 1 162 ? 16.201 8.728 12.135 1.00 9.99 155 VAL A O 1
ATOM 1204 N N . GLY A 1 163 ? 17.946 9.297 13.439 1.00 9.31 156 GLY A N 1
ATOM 1205 C CA . GLY A 1 163 ? 18.762 8.180 13.004 1.00 9.87 156 GLY A CA 1
ATOM 1206 C C . GLY A 1 163 ? 19.151 8.206 11.543 1.00 10.25 156 GLY A C 1
ATOM 1207 O O . GLY A 1 163 ? 19.355 9.283 10.968 1.00 10.66 156 GLY A O 1
ATOM 1208 N N . ASP A 1 164 ? 19.204 7.017 10.930 1.00 11.16 157 ASP A N 1
ATOM 1209 C CA . ASP A 1 164 ? 19.817 6.874 9.613 1.00 11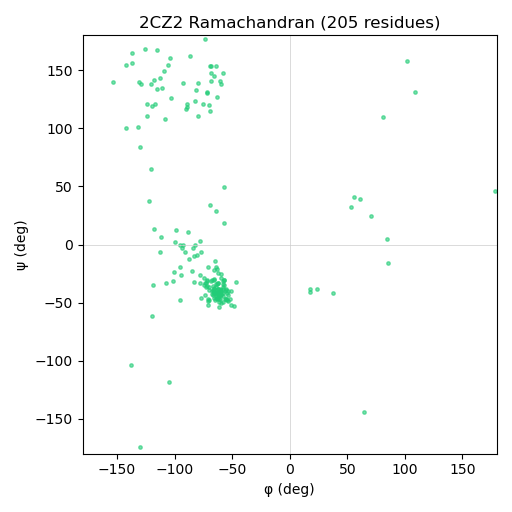.99 157 ASP A CA 1
ATOM 1210 C C . ASP A 1 164 ? 18.855 6.535 8.477 1.00 12.26 157 ASP A C 1
ATOM 1211 O O . ASP A 1 164 ? 19.295 6.267 7.361 1.00 13.91 157 ASP A O 1
ATOM 1216 N N . GLU A 1 165 ? 17.552 6.538 8.753 1.00 12.25 158 GLU A N 1
ATOM 1217 C CA . GLU A 1 165 ? 16.522 6.247 7.751 1.00 12.47 158 GLU A CA 1
ATOM 1218 C C . GLU A 1 165 ? 15.657 7.518 7.612 1.00 10.35 158 GLU A C 1
ATOM 1219 O O . GLU A 1 165 ? 15.357 8.173 8.595 1.00 10.24 158 GLU A O 1
ATOM 1225 N N . VAL A 1 166 ? 15.242 7.843 6.397 1.00 9.36 159 VAL A N 1
ATOM 1226 C CA . VAL A 1 166 ? 14.324 8.943 6.137 1.00 9.41 159 VAL A CA 1
ATOM 1227 C C . VAL A 1 166 ? 13.019 8.694 6.875 1.00 8.76 159 VAL A C 1
ATOM 1228 O O . VAL A 1 166 ? 12.550 7.571 6.922 1.00 8.72 159 VAL A O 1
ATOM 1232 N N . SER A 1 167 ? 12.463 9.737 7.473 1.00 7.86 160 SER A N 1
ATOM 1233 C CA . SER A 1 167 ? 11.205 9.615 8.223 1.00 7.41 160 SER A CA 1
ATOM 1234 C C . SER A 1 167 ? 10.303 10.794 7.917 1.00 7.48 160 SER A C 1
ATOM 1235 O O . SER A 1 167 ? 10.673 11.723 7.214 1.00 6.58 160 SER A O 1
ATOM 1246 N N . ALA A 1 169 ? 9.786 13.227 9.761 1.00 6.34 162 ALA A N 1
ATOM 1247 C CA . ALA A 1 169 ? 10.423 14.459 10.211 1.00 6.98 162 ALA A CA 1
ATOM 1248 C C . ALA A 1 169 ? 11.197 15.094 9.052 1.00 6.41 162 ALA A C 1
ATOM 1249 O O . ALA A 1 169 ? 11.146 16.308 8.869 1.00 7.69 162 ALA A O 1
ATOM 1251 N N . ASP A 1 170 ? 11.892 14.299 8.267 1.00 7.58 163 ASP A N 1
ATOM 1252 C CA . ASP A 1 170 ? 12.622 14.789 7.099 1.00 8.15 163 ASP A CA 1
ATOM 1253 C C . ASP A 1 170 ? 11.696 15.337 6.028 1.00 7.19 163 ASP A C 1
ATOM 1254 O O . ASP A 1 170 ? 11.989 16.336 5.367 1.00 7.55 163 ASP A O 1
ATOM 1259 N N . VAL A 1 171 ? 10.560 14.667 5.846 1.00 6.98 164 VAL A N 1
ATOM 1260 C CA . VAL A 1 171 ? 9.564 15.088 4.871 1.00 7.32 164 VAL A CA 1
ATOM 1261 C C . VAL A 1 171 ? 9.023 16.457 5.281 1.00 7.09 164 VAL A C 1
ATOM 1262 O O . VAL A 1 171 ? 8.735 17.266 4.422 1.00 7.56 164 VAL A O 1
ATOM 1266 N N . CYS A 1 172 ? 8.908 16.740 6.578 1.00 7.30 165 CYS A N 1
ATOM 1267 C CA . CYS A 1 172 ? 8.532 18.084 7.040 1.00 7.53 165 CYS A CA 1
ATOM 1268 C C . CYS A 1 172 ? 9.677 19.087 7.004 1.00 7.60 165 CYS A C 1
ATOM 1269 O O . CYS A 1 172 ? 9.456 20.2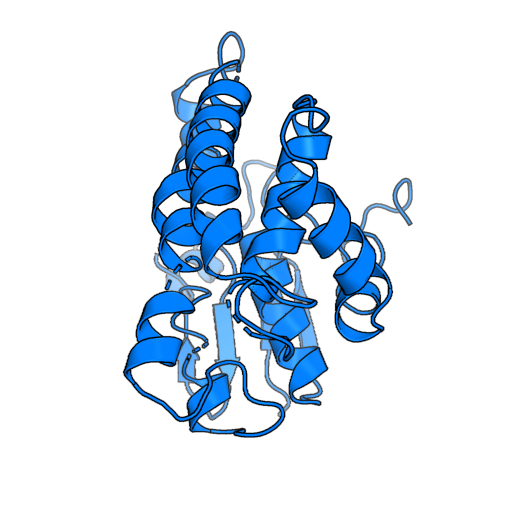82 6.823 1.00 7.44 165 CYS A O 1
ATOM 1272 N N . LEU A 1 173 ? 10.894 18.622 7.234 1.00 6.64 166 LEU A N 1
ATOM 1273 C CA . LEU A 1 173 ? 12.016 19.542 7.278 1.00 7.50 166 LEU A CA 1
ATOM 1274 C C . LEU A 1 173 ? 12.235 20.296 5.961 1.00 6.48 166 LEU A C 1
ATOM 1275 O O . LEU A 1 173 ? 12.321 21.529 5.944 1.00 6.74 166 LEU A O 1
ATOM 1280 N N . VAL A 1 174 ? 12.353 19.565 4.855 1.00 6.95 167 VAL A N 1
ATOM 1281 C CA . VAL A 1 174 ? 12.756 20.194 3.595 1.00 6.83 167 VAL A CA 1
ATOM 1282 C C . VAL A 1 174 ? 11.828 21.325 3.152 1.00 6.75 167 VAL A C 1
ATOM 1283 O O . VAL A 1 174 ? 12.290 22.440 2.836 1.00 7.20 167 VAL A O 1
ATOM 1287 N N . PRO A 1 175 ? 10.513 21.102 3.129 1.00 6.68 168 PRO A N 1
ATOM 1288 C CA . PRO A 1 175 ? 9.642 22.196 2.721 1.00 6.70 168 PRO A CA 1
ATOM 1289 C C . PRO A 1 175 ? 9.740 23.380 3.680 1.00 6.12 168 PRO A C 1
ATOM 1290 O O . PRO A 1 175 ? 9.621 24.496 3.203 1.00 7.10 168 PRO A O 1
ATOM 1294 N N . GLN A 1 176 ? 9.957 23.176 4.981 1.00 6.95 169 GLN A N 1
ATOM 1295 C CA . GLN A 1 176 ? 10.050 24.334 5.885 1.00 7.58 169 GLN A CA 1
ATOM 1296 C C . GLN A 1 176 ? 11.360 25.098 5.710 1.00 7.01 169 GLN A C 1
ATOM 1297 O O . GLN A 1 176 ? 11.412 26.321 5.828 1.00 7.44 169 GLN A O 1
ATOM 1303 N N . VAL A 1 177 ? 12.420 24.382 5.382 1.00 8.10 170 VAL A N 1
ATOM 1304 C CA . VAL A 1 177 ? 13.688 25.024 5.058 1.00 8.35 170 VAL A CA 1
ATOM 1305 C C . VAL A 1 177 ? 13.547 25.831 3.771 1.00 9.11 170 VAL A C 1
ATOM 1306 O O . VAL A 1 177 ? 14.059 26.937 3.690 1.00 8.54 170 VAL A O 1
ATOM 1310 N N . ALA A 1 178 ? 12.827 25.307 2.771 1.00 8.52 171 ALA A N 1
ATOM 1311 C CA . ALA A 1 178 ? 12.628 26.088 1.536 1.00 8.73 171 ALA A CA 1
ATOM 1312 C C . ALA A 1 178 ? 11.874 27.377 1.843 1.00 8.27 171 ALA A C 1
ATOM 1313 O O . ALA A 1 178 ? 12.187 28.459 1.305 1.00 9.31 171 ALA A O 1
ATOM 1315 N N . ASN A 1 179 ? 10.903 27.291 2.745 1.00 8.28 172 ASN A N 1
ATOM 1316 C CA . ASN A 1 179 ? 10.205 28.496 3.186 1.00 9.42 172 ASN A CA 1
ATOM 1317 C C . ASN A 1 179 ? 11.149 29.479 3.887 1.00 9.53 172 ASN A C 1
ATOM 1318 O O . ASN A 1 179 ? 11.093 30.669 3.626 1.00 9.50 172 ASN A O 1
ATOM 1323 N N . ALA A 1 180 ? 12.023 28.971 4.747 1.00 9.81 173 ALA A N 1
ATOM 1324 C CA . ALA A 1 180 ? 13.035 29.775 5.409 1.00 9.46 173 ALA A CA 1
ATOM 1325 C C . ALA A 1 180 ? 13.895 30.546 4.391 1.00 9.99 173 ALA A C 1
ATOM 1326 O O . ALA A 1 180 ? 14.132 31.757 4.553 1.00 8.55 173 ALA A O 1
ATOM 1328 N N . GLU A 1 181 ? 14.266 29.884 3.301 1.00 10.11 174 GLU A N 1
ATOM 1329 C CA . GLU A 1 181 ? 15.045 30.513 2.228 1.00 11.43 174 GLU A CA 1
ATOM 1330 C C . GLU A 1 181 ? 14.245 31.602 1.526 1.00 11.70 174 GLU A C 1
ATOM 1331 O O . GLU A 1 181 ? 14.764 32.688 1.245 1.00 11.26 174 GLU A O 1
ATOM 1337 N N . ARG A 1 182 ? 12.971 31.329 1.286 1.00 12.20 175 ARG A N 1
ATOM 1338 C CA . ARG A 1 182 ? 12.104 32.290 0.642 1.00 13.70 175 ARG A CA 1
ATOM 1339 C C . ARG A 1 182 ? 11.929 33.551 1.502 1.00 13.47 175 ARG A C 1
ATOM 1340 O O . ARG A 1 182 ? 11.906 34.666 0.980 1.00 13.89 175 ARG A O 1
ATOM 1348 N N . PHE A 1 183 ? 11.878 33.379 2.820 1.00 13.11 176 PHE A N 1
ATOM 1349 C CA . PHE A 1 183 ? 11.739 34.507 3.752 1.00 12.57 176 PHE A CA 1
ATOM 1350 C C . PHE A 1 183 ? 13.090 35.100 4.171 1.00 12.39 176 PHE A C 1
ATOM 1351 O O . PHE A 1 183 ? 13.149 35.944 5.059 1.00 13.20 176 PHE A O 1
ATOM 1359 N N . LYS A 1 184 ? 14.163 34.693 3.498 1.00 12.13 177 LYS A N 1
ATOM 1360 C CA . LYS A 1 184 ? 15.492 35.286 3.704 1.00 12.35 177 LYS A CA 1
A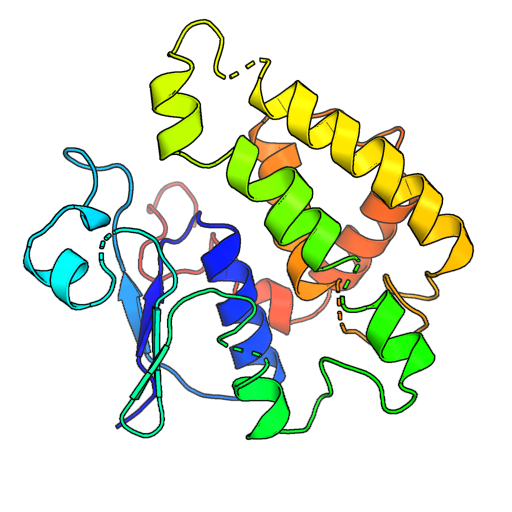TOM 1361 C C . LYS A 1 184 ? 16.019 35.121 5.122 1.00 12.70 177 LYS A C 1
ATOM 1362 O O . LYS A 1 184 ? 16.703 36.006 5.680 1.00 13.72 177 LYS A O 1
ATOM 1368 N N . VAL A 1 185 ? 15.759 33.949 5.698 1.00 12.72 178 VAL A N 1
ATOM 1369 C CA . VAL A 1 185 ? 16.295 33.622 6.995 1.00 13.49 178 VAL A CA 1
ATOM 1370 C C . VAL A 1 185 ? 17.729 33.149 6.836 1.00 14.42 178 VAL A C 1
ATOM 1371 O O . VAL A 1 185 ? 18.033 32.301 6.002 1.00 15.29 178 VAL A O 1
ATOM 1375 N N . ASP A 1 186 ? 18.595 33.690 7.673 1.00 16.13 179 ASP A N 1
ATOM 1376 C CA . ASP A 1 186 ? 19.980 33.250 7.732 1.00 17.29 179 ASP A CA 1
ATOM 1377 C C . ASP A 1 186 ? 20.046 31.834 8.325 1.00 16.77 179 ASP A C 1
ATOM 1378 O O . ASP A 1 186 ? 19.723 31.646 9.492 1.00 17.53 179 ASP A O 1
ATOM 1383 N N . LEU A 1 187 ? 20.477 30.858 7.530 1.00 15.72 180 LEU A N 1
ATOM 1384 C CA . LEU A 1 187 ? 20.587 29.459 7.999 1.00 15.87 180 LEU A CA 1
ATOM 1385 C C . LEU A 1 187 ? 21.983 29.103 8.547 1.00 14.91 180 LEU A C 1
ATOM 1386 O O . LEU A 1 187 ? 22.211 27.985 9.004 1.00 13.82 180 LEU A O 1
ATOM 1391 N N . SER A 1 188 ? 22.915 30.049 8.543 1.00 15.39 181 SER A N 1
ATOM 1392 C CA . SER A 1 188 ? 24.252 29.742 9.048 1.00 15.94 181 SER A CA 1
ATOM 1393 C C . SER A 1 188 ? 24.296 29.214 10.514 1.00 15.20 181 SER A C 1
ATOM 1394 O O . SER A 1 188 ? 25.128 28.395 10.784 1.00 15.78 181 SER A O 1
ATOM 1397 N N . PRO A 1 189 ? 23.451 29.650 11.455 1.00 14.61 182 PRO A N 1
ATOM 1398 C CA . PRO A 1 189 ? 23.495 29.086 12.814 1.00 14.17 182 PRO A CA 1
ATOM 1399 C C . PRO A 1 189 ? 22.829 27.731 12.957 1.00 12.58 182 PRO A C 1
ATOM 1400 O O . PRO A 1 189 ? 22.785 27.192 14.082 1.00 12.30 182 PRO A O 1
ATOM 1404 N N . TYR A 1 190 ? 22.344 27.188 11.836 1.00 10.89 183 TYR A N 1
ATOM 1405 C CA . TYR A 1 190 ? 21.661 25.891 11.807 1.00 9.40 183 TYR A CA 1
ATOM 1406 C C . TYR A 1 190 ? 22.410 24.928 10.889 1.00 8.61 183 TYR A C 1
ATOM 1407 O O . TYR A 1 190 ? 21.885 24.453 9.886 1.00 9.11 183 TYR A O 1
ATOM 1416 N N . PRO A 1 191 ? 23.638 24.567 11.265 1.00 8.88 184 PRO A N 1
ATOM 1417 C CA . PRO A 1 191 ? 24.414 23.673 10.399 1.00 9.01 184 PRO A CA 1
ATOM 1418 C C . PRO A 1 191 ? 23.849 22.264 10.252 1.00 9.16 184 PRO A C 1
ATOM 1419 O O . PRO A 1 191 ? 24.033 21.655 9.208 1.00 9.08 184 PRO A O 1
ATOM 1423 N N . THR A 1 192 ? 23.161 21.745 11.272 1.00 9.67 185 THR A N 1
ATOM 1424 C CA . THR A 1 192 ? 22.617 20.385 11.202 1.00 9.58 185 THR A CA 1
ATOM 1425 C C . THR A 1 192 ? 21.355 20.379 10.326 1.00 8.25 185 THR A C 1
ATOM 1426 O O . THR A 1 192 ? 21.223 19.547 9.428 1.00 9.17 185 THR A O 1
ATOM 1430 N N . ILE A 1 193 ? 20.465 21.340 10.543 1.00 8.30 186 ILE A N 1
ATOM 1431 C CA . ILE A 1 193 ? 19.306 21.495 9.646 1.00 8.49 186 ILE A CA 1
ATOM 1432 C C . ILE A 1 193 ? 19.822 21.648 8.208 1.00 8.66 186 ILE A C 1
ATOM 1433 O O . ILE A 1 193 ? 19.316 21.012 7.293 1.00 9.56 186 ILE A O 1
ATOM 1438 N N . SER A 1 194 ? 20.819 22.509 8.015 1.00 8.48 187 SER A N 1
ATOM 1439 C CA . SER A 1 194 ? 21.357 22.755 6.674 1.00 8.53 187 SER A CA 1
ATOM 1440 C C . SER A 1 194 ? 21.931 21.498 6.015 1.00 8.87 187 SER A C 1
ATOM 1441 O O . SER A 1 194 ? 21.672 21.226 4.854 1.00 9.32 187 SER A O 1
ATOM 1444 N N . HIS A 1 195 ? 22.743 20.757 6.760 1.00 8.60 188 HIS A N 1
ATOM 1445 C CA . HIS A 1 195 ? 23.357 19.520 6.270 1.00 9.00 188 HIS A CA 1
ATOM 1446 C C . HIS A 1 195 ? 22.318 18.470 5.896 1.00 9.06 188 HIS A C 1
ATOM 1447 O O . HIS A 1 195 ? 22.377 17.867 4.817 1.00 8.62 188 HIS A O 1
ATOM 1454 N N . ILE A 1 196 ? 21.370 18.228 6.794 1.00 9.14 189 ILE A N 1
ATOM 1455 C CA . ILE A 1 196 ? 20.344 17.238 6.540 1.00 9.33 189 ILE A CA 1
ATOM 1456 C C . ILE A 1 196 ? 19.475 17.662 5.334 1.00 8.28 189 ILE A C 1
ATOM 1457 O O . ILE A 1 196 ? 19.156 16.842 4.463 1.00 8.35 189 ILE A O 1
ATOM 1462 N N . ASN A 1 197 ? 19.162 18.946 5.258 1.00 8.45 190 ASN A N 1
ATOM 1463 C CA . ASN A 1 197 ? 18.402 19.463 4.119 1.00 8.75 190 ASN A CA 1
ATOM 1464 C C . ASN A 1 197 ? 19.098 19.143 2.796 1.00 9.13 190 ASN A C 1
ATOM 1465 O O . ASN A 1 197 ? 18.468 18.663 1.852 1.00 10.00 190 ASN A O 1
ATOM 1470 N N . LYS A 1 198 ? 20.406 19.402 2.733 1.00 10.32 191 LYS A N 1
ATOM 1471 C CA . LYS A 1 198 ? 21.170 19.097 1.517 1.00 11.27 191 LYS A CA 1
ATOM 1472 C C . LYS A 1 198 ? 21.189 17.598 1.199 1.00 10.58 191 LYS A C 1
ATOM 1473 O O . LYS A 1 198 ? 21.057 17.178 0.035 1.00 10.51 191 LYS A O 1
ATOM 1479 N N . GLU A 1 199 ? 21.358 16.766 2.219 1.00 10.50 192 GLU A N 1
ATOM 1480 C CA . GLU A 1 199 ? 21.323 15.320 2.020 1.00 10.90 192 GLU A CA 1
ATOM 1481 C C . GLU A 1 199 ? 19.994 14.831 1.473 1.00 9.87 192 GLU A C 1
ATOM 1482 O O . GLU A 1 199 ? 19.980 13.985 0.605 1.00 10.82 192 GLU A O 1
ATOM 1488 N N . LEU A 1 200 ? 18.885 15.354 1.985 1.00 7.99 193 LEU A N 1
ATOM 1489 C CA . LEU A 1 200 ? 17.546 14.943 1.532 1.00 8.85 193 LEU A CA 1
ATOM 1490 C C . LEU A 1 200 ? 17.261 15.441 0.114 1.00 8.27 193 LEU A C 1
ATOM 1491 O O . LEU A 1 200 ? 16.690 14.709 -0.690 1.00 9.24 193 LEU A O 1
ATOM 1496 N N . LEU A 1 201 ? 17.692 16.658 -0.199 1.00 8.92 194 LEU A N 1
ATOM 1497 C CA . LEU A 1 201 ? 17.504 17.218 -1.539 1.00 9.24 194 LEU A CA 1
ATOM 1498 C C . LEU A 1 201 ? 18.265 16.429 -2.605 1.00 10.58 194 LEU A C 1
ATOM 1499 O O . LEU A 1 201 ? 17.956 16.549 -3.779 1.00 10.69 194 LEU A O 1
ATOM 1504 N N . ALA A 1 202 ? 19.261 15.649 -2.206 1.00 11.39 195 ALA A N 1
ATOM 1505 C CA . ALA A 1 202 ? 19.947 14.755 -3.159 1.00 11.02 195 ALA A CA 1
ATOM 1506 C C . ALA A 1 202 ? 19.178 13.488 -3.514 1.00 11.57 195 ALA A C 1
ATOM 1507 O O . ALA A 1 202 ? 19.600 12.755 -4.407 1.00 13.69 195 ALA A O 1
ATOM 1509 N N . LEU A 1 203 ? 18.044 13.240 -2.842 1.00 10.81 196 LEU A N 1
ATOM 1510 C CA . LEU A 1 203 ? 17.214 12.061 -3.100 1.00 9.94 196 LEU A CA 1
ATOM 1511 C C . LEU A 1 203 ? 16.138 12.381 -4.109 1.00 10.94 196 LEU A C 1
ATOM 1512 O O . LEU A 1 203 ? 15.502 13.437 -4.043 1.00 10.78 196 LEU A O 1
ATOM 1517 N N . GLU A 1 204 ? 15.912 11.442 -5.018 1.00 11.13 197 GLU A N 1
ATOM 1518 C CA . GLU A 1 204 ? 14.917 11.608 -6.071 1.00 11.44 197 GLU A CA 1
ATOM 1519 C C . GLU A 1 204 ? 13.531 11.978 -5.557 1.00 10.44 197 GLU A C 1
ATOM 1520 O O . GLU A 1 204 ? 12.858 12.809 -6.143 1.00 10.71 197 GLU A O 1
ATOM 1526 N N . VAL A 1 205 ? 13.100 11.394 -4.454 1.00 9.64 198 VAL A N 1
ATOM 1527 C CA . VAL A 1 205 ? 11.739 11.664 -3.982 1.00 10.17 198 VAL A CA 1
ATOM 1528 C C . VAL A 1 205 ? 11.508 13.094 -3.536 1.00 10.17 198 VAL A C 1
ATOM 1529 O O . VAL A 1 205 ? 10.363 13.554 -3.513 1.00 9.95 198 VAL A O 1
ATOM 1533 N N . PHE A 1 206 ? 12.586 13.805 -3.179 1.00 9.93 199 PHE A N 1
ATOM 1534 C CA . PHE A 1 206 ? 12.510 15.259 -2.873 1.00 9.41 199 PHE A CA 1
ATOM 1535 C C . PHE A 1 206 ? 12.680 16.142 -4.105 1.00 10.72 199 PHE A C 1
ATOM 1536 O O . PHE A 1 206 ? 12.440 17.336 -4.033 1.00 10.49 199 PHE A O 1
ATOM 1544 N N . GLN A 1 207 ? 13.121 15.561 -5.220 1.00 10.86 200 GLN A N 1
ATOM 1545 C CA . GLN A 1 207 ? 13.318 16.312 -6.464 1.00 12.03 200 GLN A CA 1
ATOM 1546 C C . GLN A 1 207 ? 12.091 16.209 -7.380 1.00 11.87 200 GLN A C 1
ATOM 1547 O O . GLN A 1 207 ? 11.624 17.205 -7.920 1.00 12.59 200 GLN A O 1
ATOM 1553 N N . VAL A 1 208 ? 11.580 15.004 -7.580 1.00 11.64 201 VAL A N 1
ATOM 1554 C CA . VAL A 1 208 ? 10.411 14.807 -8.440 1.00 11.87 201 VAL A CA 1
ATOM 1555 C C . VAL A 1 208 ? 9.192 15.572 -7.939 1.00 11.26 201 VAL A C 1
ATOM 1556 O O . VAL A 1 208 ? 8.338 15.939 -8.733 1.00 12.77 201 VAL A O 1
ATOM 1560 N N . SER A 1 209 ? 9.175 15.826 -6.619 1.00 10.11 202 SER A N 1
ATOM 1561 C CA . SER A 1 209 ? 8.077 16.437 -5.905 1.00 9.35 202 SER A CA 1
ATOM 1562 C C . SER A 1 209 ? 8.270 17.938 -5.745 1.00 8.38 202 SER A C 1
ATOM 1563 O O . SER A 1 209 ? 7.474 18.617 -5.126 1.00 9.99 202 SER A O 1
ATOM 1566 N N . HIS A 1 210 ? 9.378 18.441 -6.264 1.00 8.50 203 HIS A N 1
ATOM 1567 C CA . HIS A 1 210 ? 9.844 19.810 -5.955 1.00 8.14 203 HIS A CA 1
ATOM 1568 C C . HIS A 1 210 ? 8.875 20.893 -6.494 1.00 8.31 203 HIS A C 1
ATOM 1569 O O . HIS A 1 210 ? 8.292 20.689 -7.572 1.00 8.55 203 HIS A O 1
ATOM 1576 N N . PRO A 1 211 ? 8.706 22.012 -5.770 1.00 9.72 204 PRO A N 1
ATOM 1577 C CA . PRO A 1 211 ? 7.935 23.175 -6.254 1.00 9.35 204 PRO A CA 1
ATOM 1578 C C . PRO A 1 211 ? 8.228 23.650 -7.671 1.00 9.64 204 PRO A C 1
ATOM 1579 O O . PRO A 1 211 ? 7.291 24.095 -8.355 1.00 11.41 204 PRO A O 1
ATOM 1583 N N . ARG A 1 212 ? 9.455 23.513 -8.133 1.00 10.48 205 ARG A N 1
ATOM 1584 C CA . ARG A 1 212 ? 9.811 23.983 -9.485 1.00 11.84 205 ARG A CA 1
ATOM 1585 C C . ARG A 1 212 ? 9.491 22.992 -10.605 1.00 11.68 205 ARG A C 1
ATOM 1586 O O . ARG A 1 212 ? 9.728 23.289 -11.794 1.00 12.13 205 ARG A O 1
ATOM 1594 N N . ARG A 1 213 ? 8.988 21.814 -10.242 1.00 11.77 206 ARG A N 1
ATOM 1595 C CA . ARG A 1 213 ? 8.630 20.756 -11.192 1.00 12.29 206 ARG A CA 1
ATOM 1596 C C . ARG A 1 213 ? 7.162 20.342 -11.082 1.00 11.86 206 ARG A C 1
ATOM 1597 O O . ARG A 1 213 ? 6.849 19.171 -11.179 1.00 14.35 206 ARG A O 1
ATOM 1605 N N . GLN A 1 214 ? 6.287 21.309 -10.837 1.00 8.68 207 GLN A N 1
ATOM 1606 C CA . GLN A 1 214 ? 4.865 21.054 -10.602 1.00 8.83 207 GLN A CA 1
ATOM 1607 C C . GLN A 1 214 ? 4.028 21.422 -11.815 1.00 8.85 207 GLN A C 1
ATOM 1608 O O . GLN A 1 214 ? 4.469 22.214 -12.630 1.00 9.02 207 GLN A O 1
ATOM 1614 N N . PRO A 1 215 ? 2.806 20.897 -11.935 1.00 9.70 208 PRO A N 1
ATOM 1615 C CA . PRO A 1 215 ? 1.921 21.314 -13.045 1.00 10.67 208 PRO A CA 1
ATOM 1616 C C . PRO A 1 215 ? 1.707 22.816 -13.106 1.00 10.74 208 PRO A C 1
ATOM 1617 O O . PRO A 1 215 ? 1.671 23.427 -14.196 1.00 11.69 208 PRO A O 1
ATOM 1621 N N . ASP A 1 216 ? 1.585 23.412 -11.919 1.00 10.41 209 ASP A N 1
ATOM 1622 C CA . ASP A 1 216 ? 1.285 24.825 -11.758 1.00 10.28 209 ASP A CA 1
ATOM 1623 C C . ASP A 1 216 ? 2.492 25.730 -11.475 1.00 10.34 209 ASP A C 1
ATOM 1624 O O . ASP A 1 216 ? 2.339 26.907 -11.147 1.00 12.62 209 ASP A O 1
ATOM 1629 N N . THR A 1 217 ? 3.702 25.215 -11.644 1.00 10.75 210 THR A N 1
ATOM 1630 C CA . THR A 1 217 ? 4.870 26.077 -11.505 1.00 10.90 210 THR A CA 1
ATOM 1631 C C . THR A 1 217 ? 4.818 27.159 -12.581 1.00 11.09 210 THR A C 1
ATOM 1632 O O . THR A 1 217 ? 4.684 26.822 -13.757 1.00 10.40 210 THR A O 1
ATOM 1636 N N . PRO A 1 218 ? 4.924 28.432 -12.199 1.00 12.70 211 PRO A N 1
ATOM 1637 C CA . PRO A 1 218 ? 4.991 29.510 -13.187 1.00 13.64 211 PRO A CA 1
ATOM 1638 C C . PRO A 1 218 ? 6.208 29.329 -14.084 1.00 13.86 211 PRO A C 1
ATOM 1639 O O . PRO A 1 218 ? 7.287 28.922 -13.642 1.00 12.48 211 PRO A O 1
ATOM 1643 N N . ALA A 1 219 ? 6.029 29.619 -15.368 1.00 14.39 212 ALA A N 1
ATOM 1644 C CA . ALA A 1 219 ? 7.049 29.332 -16.356 1.00 15.81 212 ALA A CA 1
ATOM 1645 C C . ALA A 1 219 ? 8.399 29.892 -15.938 1.00 16.29 212 ALA A C 1
ATOM 1646 O O . ALA A 1 219 ? 9.412 29.252 -16.140 1.00 17.53 212 ALA A O 1
ATOM 1648 N N . GLU A 1 220 ? 8.397 31.090 -15.369 1.00 18.68 213 GLU A N 1
ATOM 1649 C CA . GLU A 1 220 ? 9.641 31.773 -14.987 1.00 20.04 213 GLU A CA 1
ATOM 1650 C C . GLU A 1 220 ? 10.437 31.025 -13.905 1.00 21.52 213 GLU A C 1
ATOM 1651 O O . GLU A 1 220 ? 11.643 31.241 -13.746 1.00 21.70 213 GLU A O 1
ATOM 1657 N N . LEU A 1 221 ? 9.757 30.158 -13.163 1.00 21.46 214 LEU A N 1
ATOM 1658 C CA . LEU A 1 221 ? 10.396 29.353 -12.100 1.00 22.46 214 LEU A CA 1
ATOM 1659 C C . LEU A 1 221 ? 10.745 27.905 -12.466 1.00 23.52 214 LEU A C 1
ATOM 1660 O O . LEU A 1 221 ? 11.268 27.163 -11.635 1.00 24.20 214 LEU A O 1
ATOM 1665 N N . ARG A 1 222 ? 10.497 27.498 -13.701 1.00 24.22 215 ARG A N 1
ATOM 1666 C CA . ARG A 1 222 ? 10.798 26.124 -14.112 1.00 25.12 215 ARG A CA 1
ATOM 1667 C C . ARG A 1 222 ? 12.286 25.989 -14.511 1.00 25.64 215 ARG A C 1
#

Sequence (207 aa):
GKPILYSYFRSSCSWRVRIALALKGIDYEIVPINLIKDGGQQFTEEFQTLNPKQVPALKIDGITIVQSLAIEYLEETRPIPRLLPQDPQKRAIVRISDLIASGIQPLQNLSVLKQVGQENQQWAQKVITSGFNALEKILQSTAGKYCVGDEVSADVCLVPQVANAERFKVDLSPYPTISHINKELLALEVFQVSHPRRQPDTPAELR

GO terms:
  GO:0004364 glutathione transferase activity (F, TAS)
  GO:0006559 L-phenylalanine catabolic process (P, TAS)
  GO:0006572 L-tyrosine catabolic process (P, TAS)
  GO:0005739 mitochondrion (C, HDA)
  GO:0016034 maleylacetoacetate isomerase activity (F, IMP)
  GO:0006572 L-tyrosine catabolic process (P, IMP)
  GO:0005739 mitochondrion (C, IDA)

B-factor: mean 14.37, std 8.19, range [5.38, 62.88]